Protein AF-A0A6A5HFW0-F1 (afdb_monomer_lite)

Structure (mmCIF, N/CA/C/O backbone):
data_AF-A0A6A5HFW0-F1
#
_entry.id   AF-A0A6A5HFW0-F1
#
loop_
_atom_site.group_PDB
_atom_site.id
_atom_site.type_symbol
_atom_site.label_atom_id
_atom_site.label_alt_id
_atom_site.label_comp_id
_atom_site.label_asym_id
_atom_site.label_entity_id
_atom_site.label_seq_id
_atom_site.pdbx_PDB_ins_code
_atom_site.Cartn_x
_atom_site.Cartn_y
_atom_site.Cartn_z
_atom_site.occupancy
_atom_site.B_iso_or_equiv
_atom_site.auth_seq_id
_atom_site.auth_comp_id
_atom_site.auth_asym_id
_atom_site.auth_atom_id
_atom_site.pdbx_PDB_model_num
ATOM 1 N N . MET A 1 1 ? -25.985 -9.155 0.747 1.00 50.12 1 MET A N 1
ATOM 2 C CA . MET A 1 1 ? -25.667 -8.660 2.110 1.00 50.12 1 MET A CA 1
ATOM 3 C C . MET A 1 1 ? -24.541 -9.438 2.826 1.00 50.12 1 MET A C 1
ATOM 5 O O . MET A 1 1 ? -24.099 -8.991 3.871 1.00 50.12 1 MET A O 1
ATOM 9 N N . ILE A 1 2 ? -24.030 -10.559 2.284 1.00 45.56 2 ILE A N 1
ATOM 10 C CA . ILE A 1 2 ? -23.001 -11.401 2.947 1.00 45.56 2 ILE A CA 1
ATOM 11 C C . ILE A 1 2 ? -21.559 -10.945 2.626 1.00 45.56 2 ILE A C 1
ATOM 13 O O . ILE A 1 2 ? -20.679 -11.002 3.484 1.00 45.56 2 ILE A O 1
ATOM 17 N N . VAL A 1 3 ? -21.324 -10.415 1.418 1.00 52.84 3 VAL A N 1
ATOM 18 C CA . VAL A 1 3 ? -19.985 -10.013 0.935 1.00 52.84 3 VAL A CA 1
ATOM 19 C C . VAL A 1 3 ? -19.394 -8.839 1.736 1.00 52.84 3 VAL A C 1
ATOM 21 O O . VAL A 1 3 ? -18.194 -8.807 1.995 1.00 52.84 3 VAL A O 1
ATOM 24 N N . SER A 1 4 ? -20.232 -7.911 2.213 1.00 60.66 4 SER A N 1
ATOM 25 C CA . SER A 1 4 ? -19.797 -6.712 2.947 1.00 60.66 4 SER A CA 1
ATOM 26 C C . SER A 1 4 ? -19.182 -7.022 4.316 1.00 60.66 4 SER A C 1
ATOM 28 O O . SER A 1 4 ? -18.257 -6.334 4.747 1.00 60.66 4 SER A O 1
ATOM 30 N N . ASN A 1 5 ? -19.648 -8.074 4.997 1.00 72.94 5 ASN A N 1
ATOM 31 C CA . ASN A 1 5 ? -19.177 -8.392 6.345 1.00 72.94 5 ASN A CA 1
ATOM 32 C C . ASN A 1 5 ? -17.817 -9.112 6.317 1.00 72.94 5 ASN A C 1
ATOM 34 O O . ASN A 1 5 ? -16.934 -8.805 7.119 1.00 72.94 5 ASN A O 1
ATOM 38 N N . ILE A 1 6 ? -17.607 -10.003 5.340 1.00 87.19 6 ILE A N 1
ATOM 39 C CA . ILE A 1 6 ? -16.323 -10.696 5.140 1.00 87.19 6 ILE A CA 1
ATOM 40 C C . ILE A 1 6 ? -15.256 -9.704 4.667 1.00 87.19 6 ILE A C 1
ATOM 42 O O . ILE A 1 6 ? -14.180 -9.646 5.260 1.00 87.19 6 ILE A O 1
ATOM 46 N N . ALA A 1 7 ? -15.575 -8.856 3.684 1.00 87.69 7 ALA A N 1
ATOM 47 C CA . ALA A 1 7 ? -14.646 -7.856 3.154 1.00 87.69 7 ALA A CA 1
ATOM 48 C C . ALA A 1 7 ? -14.141 -6.873 4.229 1.00 87.69 7 ALA A C 1
ATOM 50 O O . ALA A 1 7 ? -13.008 -6.406 4.173 1.00 87.69 7 ALA A O 1
ATOM 51 N N . SER A 1 8 ? -14.942 -6.608 5.267 1.00 88.06 8 SER A N 1
ATOM 52 C CA . SER A 1 8 ? -14.521 -5.774 6.399 1.00 88.06 8 SER A CA 1
ATOM 53 C C . SER A 1 8 ? -13.457 -6.422 7.296 1.00 88.06 8 SER A C 1
ATOM 55 O O . SER A 1 8 ? -12.830 -5.736 8.100 1.00 88.06 8 SER A O 1
ATOM 57 N N . LYS A 1 9 ? -13.255 -7.742 7.214 1.00 90.38 9 LYS A N 1
ATOM 58 C CA . LYS A 1 9 ? -12.300 -8.496 8.045 1.00 90.38 9 LYS A CA 1
ATOM 59 C C . LYS A 1 9 ? -11.030 -8.884 7.289 1.00 90.38 9 LYS A C 1
ATOM 61 O O . LYS A 1 9 ? -10.042 -9.227 7.933 1.00 90.38 9 LYS A O 1
ATOM 66 N N . VAL A 1 10 ? -11.040 -8.798 5.960 1.00 94.69 10 VAL A N 1
ATOM 67 C CA . VAL A 1 10 ? -9.916 -9.175 5.098 1.00 94.69 10 VAL A CA 1
ATOM 68 C C . VAL A 1 10 ? -9.081 -7.941 4.769 1.00 94.69 10 VAL A C 1
ATOM 70 O O . VAL A 1 10 ? -9.593 -6.959 4.234 1.00 94.69 10 VAL A O 1
ATOM 73 N N . ALA A 1 11 ? -7.797 -7.978 5.126 1.00 96.38 11 ALA A N 1
ATOM 74 C CA . ALA A 1 11 ? -6.852 -6.923 4.781 1.00 96.38 11 ALA A CA 1
ATOM 75 C C . ALA A 1 11 ? -6.374 -7.104 3.334 1.00 96.38 11 ALA A C 1
ATOM 77 O O . ALA A 1 11 ? -5.862 -8.166 2.987 1.00 96.38 11 ALA A O 1
ATOM 78 N N . LYS A 1 12 ? -6.500 -6.049 2.530 1.00 96.69 12 LYS A N 1
ATOM 79 C CA . LYS A 1 12 ? -6.056 -6.000 1.133 1.00 96.69 12 LYS A CA 1
ATOM 80 C C . LYS A 1 12 ? -4.623 -5.481 1.017 1.00 96.69 12 LYS A C 1
ATOM 82 O O . LYS A 1 12 ? -3.792 -6.054 0.319 1.00 96.69 12 LYS A O 1
ATOM 87 N N . ILE A 1 13 ? -4.310 -4.408 1.745 1.00 97.81 13 ILE A N 1
ATOM 88 C CA . ILE A 1 13 ? -2.990 -3.763 1.749 1.00 97.81 13 ILE A CA 1
ATOM 89 C C . ILE A 1 13 ? -2.563 -3.529 3.192 1.00 97.81 13 ILE A C 1
ATOM 91 O O . ILE A 1 13 ? -3.315 -2.943 3.963 1.00 97.81 13 ILE A O 1
ATOM 95 N N . THR A 1 14 ? -1.352 -3.942 3.563 1.00 97.88 14 THR A N 1
ATOM 96 C CA . THR A 1 14 ? -0.749 -3.628 4.865 1.00 97.88 14 THR A CA 1
ATOM 97 C C . THR A 1 14 ? 0.528 -2.813 4.679 1.00 97.88 14 THR A C 1
ATOM 99 O O . THR A 1 14 ? 1.525 -3.318 4.168 1.00 97.88 14 THR A O 1
ATOM 102 N N . PHE A 1 15 ? 0.518 -1.572 5.158 1.00 97.44 15 PHE A N 1
ATOM 103 C CA . PHE A 1 15 ? 1.681 -0.694 5.214 1.00 97.44 15 PHE A CA 1
ATOM 104 C C . PHE A 1 15 ? 2.264 -0.696 6.629 1.00 97.44 15 PHE A C 1
ATOM 106 O O . PHE A 1 15 ? 1.634 -0.247 7.591 1.00 97.44 15 PHE A O 1
ATOM 113 N N . ARG A 1 16 ? 3.466 -1.253 6.772 1.00 95.75 16 ARG A N 1
ATOM 114 C CA . ARG A 1 16 ? 4.204 -1.303 8.034 1.00 95.75 16 ARG A CA 1
ATOM 115 C C . ARG A 1 16 ? 4.969 -0.001 8.239 1.00 95.75 16 ARG A C 1
ATOM 117 O O . ARG A 1 16 ? 5.693 0.424 7.343 1.00 95.75 16 ARG A O 1
ATOM 124 N N . ARG A 1 17 ? 4.859 0.562 9.447 1.00 94.62 17 ARG A N 1
ATOM 125 C CA . ARG A 1 17 ? 5.577 1.766 9.888 1.00 94.62 17 ARG A CA 1
ATOM 126 C C . ARG A 1 17 ? 5.427 2.953 8.920 1.00 94.62 17 ARG A C 1
ATOM 128 O O . ARG A 1 17 ? 6.438 3.459 8.432 1.00 94.62 17 ARG A O 1
ATOM 135 N N . PRO A 1 18 ? 4.190 3.392 8.607 1.00 95.00 18 PRO A N 1
ATOM 136 C CA . PRO A 1 18 ? 3.993 4.642 7.876 1.00 95.00 18 PRO A CA 1
ATOM 137 C C . PRO A 1 18 ? 4.704 5.793 8.592 1.00 95.00 18 PRO A C 1
ATOM 139 O O . PRO A 1 18 ? 4.716 5.831 9.819 1.00 95.00 18 PRO A O 1
ATOM 142 N N . SER A 1 19 ? 5.246 6.765 7.856 1.00 93.81 19 SER A N 1
ATOM 143 C CA . SER A 1 19 ? 5.931 7.921 8.458 1.00 93.81 19 SER A CA 1
ATOM 144 C C . SER A 1 19 ? 5.031 8.711 9.418 1.00 93.81 19 SER A C 1
ATOM 146 O O . SER A 1 19 ? 5.512 9.274 10.397 1.00 93.81 19 SER A O 1
ATOM 148 N N . GLN A 1 20 ? 3.715 8.702 9.185 1.00 93.81 20 GLN A N 1
ATOM 149 C CA . GLN A 1 20 ? 2.718 9.287 10.081 1.00 93.81 20 GLN A CA 1
ATOM 150 C C . GLN A 1 20 ? 2.576 8.544 11.420 1.00 93.81 20 GLN A C 1
ATOM 152 O O . GLN A 1 20 ? 2.289 9.193 12.431 1.00 93.81 20 GLN A O 1
ATOM 157 N N . PHE A 1 21 ? 2.756 7.216 11.418 1.00 93.88 21 PHE A N 1
ATOM 158 C CA . PHE A 1 21 ? 2.642 6.330 12.586 1.00 93.88 21 PHE A CA 1
ATOM 159 C C . PHE A 1 21 ? 3.738 5.240 12.565 1.00 93.88 21 PHE A C 1
ATOM 161 O O . PHE A 1 21 ? 3.447 4.074 12.261 1.00 93.88 21 PHE A O 1
ATOM 168 N N . PRO A 1 22 ? 5.004 5.592 12.858 1.00 92.56 22 PRO A N 1
ATOM 169 C CA . PRO A 1 22 ? 6.136 4.660 12.786 1.00 92.56 22 PRO A CA 1
ATOM 170 C C . PRO A 1 22 ? 6.012 3.442 13.716 1.00 92.56 22 PRO A C 1
ATOM 172 O O . PRO A 1 22 ? 6.571 2.379 13.450 1.00 92.56 22 PRO A O 1
ATOM 175 N N . GLU A 1 23 ? 5.262 3.586 14.803 1.00 91.50 23 GLU A N 1
ATOM 176 C CA . GLU A 1 23 ? 4.992 2.576 15.823 1.00 91.50 23 GLU A CA 1
ATOM 177 C C . GLU A 1 23 ? 3.855 1.604 15.461 1.00 91.50 23 GLU A C 1
ATOM 179 O O . GLU A 1 23 ? 3.593 0.653 16.200 1.00 91.50 23 GLU A O 1
ATOM 184 N N . ALA A 1 24 ? 3.165 1.833 14.340 1.00 94.50 24 ALA A N 1
ATOM 185 C CA . ALA A 1 24 ? 1.956 1.113 13.963 1.00 94.50 24 ALA A CA 1
ATOM 186 C C . ALA A 1 24 ? 2.078 0.411 12.602 1.00 94.50 24 ALA A C 1
ATOM 188 O O . ALA A 1 24 ? 3.072 0.501 11.875 1.00 94.50 24 ALA A O 1
ATOM 189 N N . HIS A 1 25 ? 1.020 -0.308 12.236 1.00 95.12 25 HIS A N 1
ATOM 190 C CA . HIS A 1 25 ? 0.794 -0.746 10.863 1.00 95.12 25 HIS A CA 1
ATOM 191 C C . HIS A 1 25 ? -0.612 -0.356 10.417 1.00 95.12 25 HIS A C 1
ATOM 193 O O . HIS A 1 25 ? -1.586 -0.500 11.159 1.00 95.12 25 HIS A O 1
ATOM 199 N N . ALA A 1 26 ? -0.705 0.148 9.192 1.00 97.88 26 ALA A N 1
ATOM 200 C CA . ALA A 1 26 ? -1.944 0.567 8.564 1.00 97.88 26 ALA A CA 1
ATOM 201 C C . ALA A 1 26 ? -2.437 -0.524 7.610 1.00 97.88 26 ALA A C 1
ATOM 203 O O . ALA A 1 26 ? -1.666 -1.050 6.811 1.00 97.88 26 ALA A O 1
ATOM 204 N N . GLN A 1 27 ? -3.716 -0.873 7.698 1.00 98.12 27 GLN A N 1
ATOM 205 C CA . GLN A 1 27 ? -4.356 -1.900 6.883 1.00 98.12 27 GLN A CA 1
ATOM 206 C C . GLN A 1 27 ? -5.532 -1.296 6.125 1.00 98.12 27 GLN A C 1
ATOM 208 O O . GLN A 1 27 ? -6.503 -0.868 6.747 1.00 98.12 27 GLN A O 1
ATOM 213 N N . LEU A 1 28 ? -5.452 -1.279 4.796 1.00 98.19 28 LEU A N 1
ATOM 214 C CA . LEU A 1 28 ? -6.605 -1.033 3.939 1.00 98.19 28 LEU A CA 1
ATOM 215 C C . LEU A 1 28 ? -7.318 -2.369 3.718 1.00 98.19 28 LEU A C 1
ATOM 217 O O . LEU A 1 28 ? -6.704 -3.343 3.276 1.00 98.19 28 LEU A O 1
ATOM 221 N N . MET A 1 29 ? -8.591 -2.426 4.081 1.00 97.38 29 MET A N 1
ATOM 222 C CA . MET A 1 29 ? -9.421 -3.627 4.021 1.00 97.38 29 MET A CA 1
ATOM 223 C C . MET A 1 29 ? -10.041 -3.799 2.625 1.00 97.38 29 MET A C 1
ATOM 225 O O . MET A 1 29 ? -10.107 -2.844 1.857 1.00 97.38 29 MET A O 1
ATOM 229 N N . GLU A 1 30 ? -10.557 -4.987 2.303 1.00 95.25 30 GLU A N 1
ATOM 230 C CA . GLU A 1 30 ? -11.246 -5.247 1.022 1.00 95.25 30 GLU A CA 1
ATOM 231 C C . GLU A 1 30 ? -12.504 -4.383 0.836 1.00 95.25 30 GLU A C 1
ATOM 233 O O . GLU A 1 30 ? -12.826 -3.965 -0.274 1.00 95.25 30 GLU A O 1
ATOM 238 N N . ASN A 1 31 ? -13.209 -4.043 1.923 1.00 94.38 31 ASN A N 1
ATOM 239 C CA . ASN A 1 31 ? -14.325 -3.091 1.860 1.00 94.38 31 ASN A CA 1
ATOM 240 C C . ASN A 1 31 ? -13.866 -1.622 1.742 1.00 94.38 31 ASN A C 1
ATOM 242 O O . ASN A 1 31 ? -14.702 -0.728 1.623 1.00 94.38 31 ASN A O 1
ATOM 246 N N . GLY A 1 32 ? -12.556 -1.369 1.774 1.00 95.44 32 GLY A N 1
ATOM 247 C CA . GLY A 1 32 ? -11.933 -0.052 1.710 1.00 95.44 32 GLY A CA 1
ATOM 248 C C . GLY A 1 32 ? -11.909 0.723 3.029 1.00 95.44 32 GLY A C 1
ATOM 249 O O . GLY A 1 32 ? -11.477 1.876 3.031 1.00 95.44 32 GLY A O 1
ATOM 250 N N . ASP A 1 33 ? -12.341 0.118 4.142 1.00 96.56 33 ASP A N 1
ATOM 251 C CA . ASP A 1 33 ? -12.087 0.675 5.473 1.00 96.56 33 ASP A CA 1
ATOM 252 C C . ASP A 1 33 ? -10.578 0.696 5.745 1.00 96.56 33 ASP A C 1
ATOM 254 O O . ASP A 1 33 ? -9.831 -0.171 5.286 1.00 96.56 33 ASP A O 1
ATOM 258 N N . LEU A 1 34 ? -10.127 1.654 6.549 1.00 97.88 34 LEU A N 1
ATOM 259 C CA . LEU A 1 34 ? -8.751 1.715 7.029 1.00 97.88 34 LEU A CA 1
ATOM 260 C C . LEU A 1 34 ? -8.697 1.362 8.511 1.00 97.88 34 LEU A C 1
ATOM 262 O O . LEU A 1 34 ? -9.498 1.848 9.308 1.00 97.88 34 LEU A O 1
ATOM 266 N N . ARG A 1 35 ? -7.720 0.536 8.884 1.00 97.38 35 ARG A N 1
ATOM 267 C CA . ARG A 1 35 ? -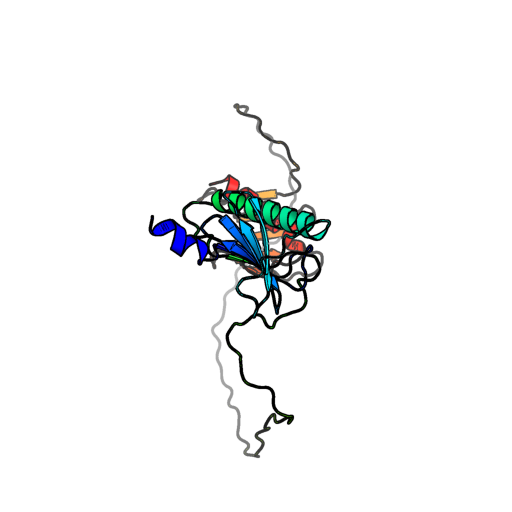7.431 0.165 10.270 1.00 97.38 35 ARG A CA 1
ATOM 268 C C . ARG A 1 35 ? -5.964 0.398 10.581 1.00 97.38 35 ARG A C 1
ATOM 270 O O . ARG A 1 35 ? -5.106 -0.256 10.000 1.00 97.38 35 ARG A O 1
ATOM 277 N N . ILE A 1 36 ? -5.669 1.297 11.511 1.00 97.38 36 ILE A N 1
ATOM 278 C CA . ILE A 1 36 ? -4.308 1.540 11.996 1.00 97.38 36 ILE A CA 1
ATOM 279 C C . ILE A 1 36 ? -4.180 0.885 13.364 1.00 97.38 36 ILE A C 1
ATOM 281 O O . ILE A 1 36 ? -4.831 1.304 14.320 1.00 97.38 36 ILE A O 1
ATOM 285 N N . LYS A 1 37 ? -3.378 -0.176 13.434 1.00 95.50 37 LYS A N 1
ATOM 286 C CA . LYS A 1 37 ? -3.215 -1.008 14.627 1.00 95.50 37 LYS A CA 1
ATOM 287 C C . LYS A 1 37 ? -2.000 -0.563 15.433 1.00 95.50 37 LYS A C 1
ATOM 289 O O . LYS A 1 37 ? -0.866 -0.650 14.960 1.00 95.50 37 LYS A O 1
ATOM 294 N N . PHE A 1 38 ? -2.271 -0.148 16.661 1.00 92.88 38 PHE A N 1
ATOM 295 C CA . PHE A 1 38 ? -1.307 0.120 17.721 1.00 92.88 38 PHE A CA 1
ATOM 296 C C . PHE A 1 38 ? -1.283 -1.063 18.702 1.00 92.88 38 PHE A C 1
ATOM 298 O O . PHE A 1 38 ? -2.212 -1.871 18.702 1.00 92.88 38 PHE A O 1
ATOM 305 N N . PRO A 1 39 ? -0.285 -1.159 19.599 1.00 89.75 39 PRO A N 1
ATOM 306 C CA . PRO A 1 39 ? -0.197 -2.259 20.564 1.00 89.75 39 PRO A CA 1
ATOM 307 C C . PRO A 1 39 ? -1.403 -2.431 21.505 1.00 89.75 39 PRO A C 1
ATOM 309 O O . PRO A 1 39 ? -1.575 -3.508 22.059 1.00 89.75 39 PRO A O 1
ATOM 312 N N . ARG A 1 40 ? -2.202 -1.377 21.734 1.00 89.69 40 ARG A N 1
ATOM 313 C CA . ARG A 1 40 ? -3.360 -1.387 22.658 1.00 89.69 40 ARG A CA 1
ATOM 314 C C . ARG A 1 40 ? -4.631 -0.762 22.080 1.0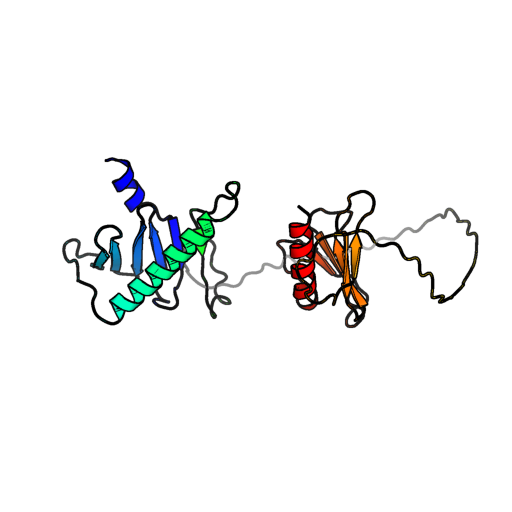0 89.69 40 ARG A C 1
ATOM 316 O O . ARG A 1 40 ? -5.605 -0.556 22.800 1.00 89.69 40 ARG A O 1
ATOM 323 N N . SER A 1 41 ? -4.600 -0.342 20.819 1.00 92.25 41 SER A N 1
ATOM 324 C CA . SER A 1 41 ? -5.740 0.339 20.209 1.00 92.25 41 SER A CA 1
ATOM 325 C C . SER A 1 41 ? -5.733 0.212 18.695 1.00 92.25 41 SER A C 1
ATOM 327 O O . SER A 1 41 ? -4.700 -0.046 18.076 1.00 92.25 41 SER A O 1
ATOM 329 N N . VAL A 1 42 ? -6.897 0.399 18.088 1.00 94.62 42 VAL A N 1
ATOM 330 C CA . VAL A 1 42 ? -7.078 0.377 16.643 1.00 94.62 42 VAL A CA 1
ATOM 331 C C . VAL A 1 42 ? -7.879 1.597 16.237 1.00 94.62 42 VAL A C 1
ATOM 333 O O . VAL A 1 42 ? -9.040 1.740 16.614 1.00 94.62 42 VAL A O 1
ATOM 336 N N . ILE A 1 43 ? -7.278 2.448 15.413 1.00 95.81 43 ILE A N 1
ATOM 337 C CA . ILE A 1 43 ? -8.013 3.525 14.758 1.00 95.81 43 ILE A CA 1
ATOM 338 C C . ILE A 1 43 ? -8.688 2.946 13.529 1.00 95.81 43 ILE A C 1
ATOM 340 O O . ILE A 1 43 ? -8.030 2.339 12.684 1.00 95.81 43 ILE A O 1
ATOM 344 N N . VAL A 1 44 ? -9.992 3.149 13.423 1.00 95.56 44 VAL A N 1
ATOM 345 C CA . VAL A 1 44 ? -10.802 2.733 12.287 1.00 95.56 44 VAL A CA 1
ATOM 346 C C . VAL A 1 44 ? -11.296 3.978 11.571 1.00 95.56 44 VAL A C 1
ATOM 348 O O . VAL A 1 44 ? -11.897 4.850 12.193 1.00 95.56 44 VAL A O 1
ATOM 351 N N . ARG A 1 45 ? -11.060 4.038 10.261 1.00 96.25 45 ARG A N 1
ATOM 352 C CA . ARG A 1 45 ? -11.699 4.993 9.358 1.00 96.25 45 ARG A CA 1
ATOM 353 C C . ARG A 1 45 ? -12.623 4.242 8.415 1.00 96.25 45 ARG A C 1
ATOM 355 O O . ARG A 1 45 ? -12.187 3.347 7.689 1.00 96.25 45 ARG A O 1
ATOM 362 N N . LYS A 1 46 ? -13.886 4.634 8.430 1.00 95.06 46 LYS A N 1
ATOM 363 C CA . LYS A 1 46 ? -14.950 4.061 7.618 1.00 95.06 46 LYS A CA 1
ATOM 364 C C . LYS A 1 46 ? -14.974 4.675 6.222 1.00 95.06 46 LYS A C 1
ATOM 366 O O . LYS A 1 46 ? -14.835 5.887 6.075 1.00 95.06 46 LYS A O 1
ATOM 371 N N . LYS A 1 47 ? -15.075 3.846 5.178 1.00 94.75 47 LYS A N 1
ATOM 372 C CA . LYS A 1 47 ? -15.079 4.339 3.786 1.00 94.75 47 LYS A CA 1
ATOM 373 C C . LYS A 1 47 ? -16.395 5.008 3.399 1.00 94.75 47 LYS A C 1
ATOM 375 O O . LYS A 1 47 ? -16.377 5.973 2.645 1.00 94.75 47 LYS A O 1
ATOM 380 N N . ASP A 1 48 ? -17.502 4.460 3.875 1.00 91.19 48 ASP A N 1
ATOM 381 C CA . ASP A 1 48 ? -18.870 4.8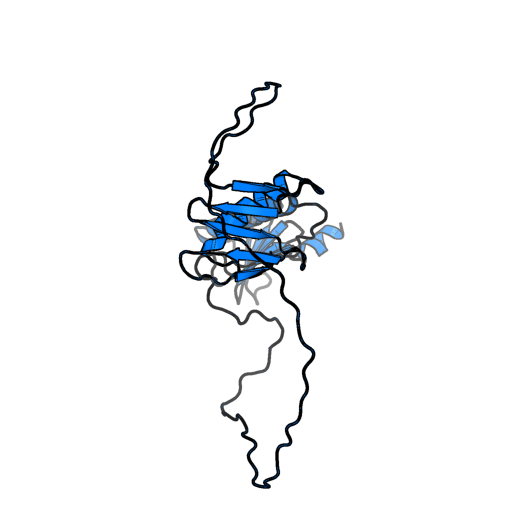54 3.546 1.00 91.19 48 ASP A CA 1
ATOM 382 C C . ASP A 1 48 ? -19.232 6.241 4.081 1.00 91.19 48 ASP A C 1
ATOM 384 O O . ASP A 1 48 ? -19.701 7.078 3.317 1.00 91.19 48 ASP A O 1
ATOM 388 N N . ASN A 1 49 ? -18.982 6.498 5.366 1.00 92.00 49 ASN A N 1
ATOM 389 C CA . ASN A 1 49 ? -19.336 7.764 6.017 1.00 92.00 49 ASN A CA 1
ATOM 390 C C . ASN A 1 49 ? -18.124 8.654 6.354 1.00 92.00 49 ASN A C 1
ATOM 392 O O . ASN A 1 49 ? -18.296 9.800 6.759 1.00 92.00 49 ASN A O 1
ATOM 396 N N . GLY A 1 50 ? -16.897 8.150 6.191 1.00 90.75 50 GLY A N 1
ATOM 397 C CA . GLY A 1 50 ? -15.678 8.887 6.527 1.00 90.75 50 GLY A CA 1
ATOM 398 C C . GLY A 1 50 ? -15.407 9.021 8.028 1.00 90.75 50 GLY A C 1
ATOM 399 O O . GLY A 1 50 ? -14.441 9.690 8.396 1.00 90.75 50 GLY A O 1
ATOM 400 N N . GLU A 1 51 ? -16.212 8.399 8.895 1.00 93.50 51 GLU A N 1
ATOM 401 C CA . GLU A 1 51 ? -16.042 8.478 10.345 1.00 93.50 51 GLU A CA 1
ATOM 402 C C . GLU A 1 51 ? -14.711 7.872 10.778 1.00 93.50 51 GLU A C 1
ATOM 404 O O . GLU A 1 51 ? -14.297 6.812 10.295 1.00 93.50 51 GLU A O 1
ATOM 409 N N . VAL A 1 52 ? -14.063 8.535 11.737 1.00 95.38 52 VAL A N 1
ATOM 410 C CA . VAL A 1 52 ? -12.806 8.084 12.329 1.00 95.38 52 VAL A CA 1
ATOM 411 C C . VAL A 1 52 ? -12.965 7.965 13.833 1.00 95.38 52 VAL A C 1
ATOM 413 O O . VAL A 1 52 ? -13.224 8.945 14.532 1.00 95.38 52 VAL A O 1
ATOM 416 N N . TYR A 1 53 ? -12.767 6.756 14.339 1.00 94.25 53 TYR A N 1
ATOM 417 C CA . TYR A 1 53 ? -12.835 6.471 15.764 1.00 94.25 53 TYR A CA 1
ATOM 418 C C . TYR A 1 53 ? -11.710 5.534 16.189 1.00 94.25 53 TYR A C 1
ATOM 420 O O . TYR A 1 53 ? -11.192 4.739 15.407 1.00 94.25 53 TYR A O 1
ATOM 428 N N . ASN A 1 54 ? -11.327 5.637 17.451 1.00 93.06 54 ASN A N 1
ATOM 429 C CA . ASN A 1 54 ? -10.329 4.804 18.088 1.00 93.06 54 ASN A CA 1
ATOM 430 C C . ASN A 1 54 ? -11.023 3.768 18.979 1.00 93.06 54 ASN A C 1
ATOM 432 O O . ASN A 1 54 ? -11.881 4.111 19.793 1.00 93.06 54 ASN A O 1
ATOM 436 N N . CYS A 1 55 ? -10.661 2.500 18.810 1.00 89.88 55 CYS A N 1
ATOM 437 C CA . CYS A 1 55 ? -11.093 1.392 19.652 1.00 89.88 55 CYS A CA 1
ATOM 438 C C . CYS A 1 55 ? -9.931 0.973 20.547 1.00 89.88 55 CYS A C 1
ATOM 440 O O . CYS A 1 55 ? -8.887 0.572 20.040 1.00 89.88 55 CYS A O 1
ATOM 442 N N . ILE A 1 56 ? -10.108 1.041 21.863 1.00 86.25 56 ILE A N 1
ATOM 443 C CA . ILE A 1 56 ? -9.084 0.642 22.835 1.00 86.25 56 ILE A CA 1
ATOM 444 C C . ILE A 1 56 ? -9.356 -0.799 23.275 1.00 86.25 56 ILE A C 1
ATOM 446 O O . ILE A 1 56 ? -10.496 -1.153 23.593 1.00 86.25 56 ILE A O 1
ATOM 450 N N . ASP A 1 57 ? -8.315 -1.634 23.294 1.00 73.38 57 ASP A N 1
ATOM 451 C CA . ASP A 1 57 ? -8.435 -3.016 23.758 1.00 73.38 57 ASP A CA 1
ATOM 452 C C . ASP A 1 57 ? -8.900 -3.056 25.218 1.00 73.38 57 ASP A C 1
ATOM 454 O O . ASP A 1 57 ? -8.423 -2.310 26.073 1.00 73.38 57 ASP A O 1
ATOM 458 N N . GLY A 1 58 ? -9.873 -3.924 25.499 1.00 66.81 58 GLY A N 1
ATOM 459 C CA . GLY A 1 58 ? -10.503 -4.033 26.817 1.00 66.81 58 GLY A CA 1
ATOM 460 C C . GLY A 1 58 ? -11.667 -3.065 27.061 1.00 66.81 58 GLY A C 1
ATOM 461 O O . GLY A 1 58 ? -12.388 -3.242 28.039 1.00 66.81 58 GLY A O 1
ATOM 462 N N . GLN A 1 59 ? -11.927 -2.103 26.166 1.00 65.88 59 GLN A N 1
ATOM 463 C CA . GLN A 1 59 ? -13.101 -1.225 26.235 1.00 65.88 59 GLN A CA 1
ATOM 464 C C . GLN A 1 59 ? -13.941 -1.317 24.957 1.00 65.88 59 GLN A C 1
ATOM 466 O O . GLN A 1 59 ? -14.007 -0.399 24.144 1.00 65.88 59 GLN A O 1
ATOM 471 N N . SER A 1 60 ? -14.637 -2.445 24.797 1.00 57.09 60 SER A N 1
ATOM 472 C CA . SER A 1 60 ? -15.421 -2.796 23.599 1.00 57.09 60 SER A CA 1
ATOM 473 C C . SER A 1 60 ? -16.554 -1.821 23.239 1.00 57.09 60 SER A C 1
ATOM 475 O O . SER A 1 60 ? -17.064 -1.875 22.120 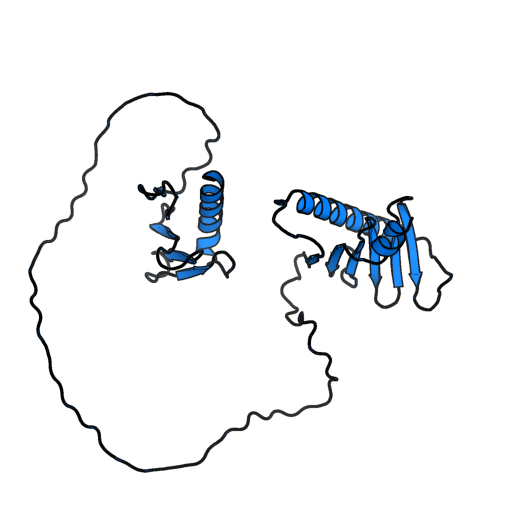1.00 57.09 60 SER A O 1
ATOM 477 N N . LYS A 1 61 ? -16.947 -0.922 24.152 1.00 62.19 61 LYS A N 1
ATOM 478 C CA . LYS A 1 61 ? -18.018 0.067 23.939 1.00 62.19 61 LYS A CA 1
ATOM 479 C C . LYS A 1 61 ? -17.536 1.510 23.772 1.00 62.19 61 LYS A C 1
ATOM 481 O O . LYS A 1 61 ? -18.319 2.331 23.305 1.00 62.19 61 LYS A O 1
ATOM 486 N N . ASN A 1 62 ? -16.279 1.823 24.089 1.00 65.31 62 ASN A N 1
ATOM 487 C CA . ASN A 1 62 ? -15.777 3.191 23.980 1.00 65.31 62 ASN A CA 1
ATOM 488 C C . ASN A 1 62 ? -15.124 3.402 22.614 1.00 65.31 62 ASN A C 1
ATOM 490 O O . ASN A 1 62 ? -14.001 2.972 22.356 1.00 65.31 62 ASN A O 1
ATOM 494 N N . ARG A 1 63 ? -15.880 4.050 21.722 1.00 83.06 63 ARG A N 1
ATOM 495 C CA . ARG A 1 63 ? -15.365 4.638 20.485 1.00 83.06 63 ARG A CA 1
ATOM 496 C C . ARG A 1 63 ? -14.974 6.073 20.794 1.00 83.06 63 ARG A C 1
ATOM 498 O O . ARG A 1 63 ? -15.838 6.925 20.971 1.00 83.06 63 ARG A O 1
ATOM 505 N N . GLU A 1 64 ? -13.680 6.327 20.877 1.00 85.88 64 GLU A N 1
ATOM 506 C CA . GLU A 1 64 ? -13.171 7.683 21.046 1.00 85.88 64 GLU A CA 1
ATOM 507 C C . GLU A 1 64 ? -13.092 8.351 19.669 1.00 85.88 64 GLU A C 1
ATOM 509 O O . GLU A 1 64 ? -12.469 7.818 18.748 1.00 85.88 64 GLU A O 1
ATOM 514 N N . VAL A 1 65 ? -13.742 9.504 19.505 1.00 87.56 65 VAL A N 1
ATOM 515 C CA . VAL A 1 65 ? -13.659 10.276 18.259 1.00 87.56 65 VAL A CA 1
ATOM 516 C C . VAL A 1 65 ? -12.237 10.807 18.108 1.00 87.56 65 VAL A C 1
ATOM 518 O O . VAL A 1 65 ? -11.723 11.494 18.989 1.00 87.56 65 VAL A O 1
ATOM 521 N N . VAL A 1 66 ? -11.593 10.499 16.982 1.00 87.19 66 VAL A N 1
ATOM 522 C CA . VAL A 1 66 ? -10.235 10.981 16.707 1.00 87.19 66 VAL A CA 1
ATOM 523 C C . VAL A 1 66 ? -10.316 12.380 16.111 1.00 87.19 66 VAL A C 1
ATOM 525 O O . VAL A 1 66 ? -10.888 12.565 15.039 1.00 87.19 66 VAL A O 1
ATOM 528 N N . SER A 1 67 ? -9.708 13.360 16.775 1.00 86.38 67 SER A N 1
ATOM 529 C CA . SER A 1 67 ? -9.711 14.764 16.353 1.00 86.38 67 SER A CA 1
ATOM 530 C C . SER A 1 67 ? -8.293 15.345 16.235 1.00 86.38 67 SER A C 1
ATOM 532 O O . SER A 1 67 ? -7.292 14.710 16.586 1.00 86.38 67 SER A O 1
ATOM 534 N N . GLY A 1 68 ? -8.195 16.551 15.667 1.00 91.00 68 GLY A N 1
ATOM 535 C CA . GLY A 1 68 ? -6.951 17.320 15.579 1.00 91.00 68 GLY A CA 1
ATOM 536 C C . GLY A 1 68 ? -5.879 16.711 14.667 1.00 91.00 68 GLY A C 1
ATOM 537 O O . GLY A 1 68 ? -6.169 16.141 13.614 1.00 91.00 68 GLY A O 1
ATOM 538 N N . SER A 1 69 ? -4.612 16.832 15.073 1.00 91.19 69 SER A N 1
ATOM 539 C CA . SER A 1 69 ? -3.442 16.400 14.288 1.00 91.19 69 SER A CA 1
ATOM 540 C C . SER A 1 69 ? -3.441 14.903 13.969 1.00 91.19 69 SER A C 1
ATOM 542 O O . SER A 1 69 ? -2.974 14.482 12.909 1.00 91.19 69 SER A O 1
ATOM 544 N N . LYS A 1 70 ? -4.008 14.085 14.860 1.00 91.75 70 LYS A N 1
ATOM 545 C CA . LYS A 1 70 ? -4.115 12.636 14.677 1.00 91.75 70 LYS A CA 1
ATOM 546 C C . LYS A 1 70 ? -5.060 12.290 13.527 1.00 91.75 70 LYS A C 1
ATOM 548 O O . LYS A 1 70 ? -4.737 11.420 12.724 1.00 91.75 70 LYS A O 1
ATOM 553 N N . LEU A 1 71 ? -6.181 13.004 13.405 1.00 94.25 71 LEU A N 1
ATOM 554 C CA . LEU A 1 71 ? -7.134 12.835 12.306 1.00 94.25 71 LEU A CA 1
ATOM 555 C C . LEU A 1 71 ? -6.504 13.184 10.950 1.00 94.25 71 LEU A C 1
ATOM 557 O O . LEU A 1 71 ? -6.674 12.440 9.985 1.00 94.25 71 LEU A O 1
ATOM 561 N N . ILE A 1 72 ? -5.732 14.273 10.889 1.00 95.94 72 ILE A N 1
ATOM 562 C CA . ILE A 1 72 ? -5.011 14.689 9.674 1.00 95.94 72 ILE A CA 1
ATOM 563 C C . ILE A 1 72 ? -4.074 13.567 9.210 1.00 95.94 72 ILE A C 1
ATOM 565 O O . ILE A 1 72 ? -4.175 13.107 8.074 1.00 95.94 72 ILE A O 1
ATOM 569 N N . LYS A 1 73 ? -3.255 13.033 10.122 1.00 96.44 73 LYS A N 1
ATOM 570 C CA . LYS A 1 73 ? -2.350 11.908 9.845 1.00 96.44 73 LYS A CA 1
ATOM 571 C C . LYS A 1 73 ? -3.077 10.649 9.358 1.00 96.44 73 LYS A C 1
ATOM 573 O O . LYS A 1 73 ? -2.597 9.972 8.452 1.00 96.44 73 LYS A O 1
ATOM 578 N N . VAL A 1 74 ? -4.240 10.320 9.929 1.00 97.00 74 VAL A N 1
ATOM 579 C CA . VAL A 1 74 ? -5.066 9.187 9.462 1.00 97.00 74 VAL A CA 1
ATOM 580 C C . VAL A 1 74 ? -5.516 9.405 8.015 1.00 97.00 74 VAL A C 1
ATOM 582 O O . VAL A 1 74 ? -5.449 8.479 7.207 1.00 97.00 74 VAL A O 1
ATOM 585 N N . ASN A 1 75 ? -5.948 10.621 7.675 1.00 96.81 75 ASN A N 1
ATOM 586 C CA . ASN A 1 75 ? -6.402 10.958 6.327 1.00 96.81 75 ASN A CA 1
ATOM 587 C C . ASN A 1 75 ? -5.262 10.961 5.299 1.00 96.81 75 ASN A C 1
ATOM 589 O O . ASN A 1 75 ? -5.477 10.534 4.163 1.00 96.81 75 ASN A O 1
ATOM 593 N N . GLU A 1 76 ? -4.053 11.369 5.685 1.00 96.94 76 GLU A N 1
ATOM 594 C CA . GLU A 1 76 ? -2.862 11.240 4.838 1.00 96.94 76 GLU A CA 1
ATOM 595 C C . GLU A 1 76 ? -2.567 9.774 4.509 1.00 96.94 76 GLU A C 1
ATOM 597 O O . GLU A 1 76 ? -2.448 9.412 3.338 1.00 96.94 76 GLU A O 1
ATOM 602 N N . VAL A 1 77 ? -2.528 8.908 5.529 1.00 97.12 77 VAL A N 1
ATOM 603 C CA . VAL A 1 77 ? -2.302 7.466 5.345 1.00 97.12 77 VAL A CA 1
ATOM 604 C C . VAL A 1 77 ? -3.398 6.846 4.481 1.00 97.12 77 VAL A C 1
ATOM 606 O O . VAL A 1 77 ? -3.104 6.047 3.591 1.00 97.12 77 VAL A O 1
ATOM 609 N N . TYR A 1 78 ? -4.658 7.226 4.704 1.00 97.94 78 TYR A N 1
ATOM 610 C CA . TYR A 1 78 ? -5.781 6.764 3.891 1.00 97.94 78 TYR A CA 1
ATOM 611 C C . TYR A 1 78 ? -5.629 7.152 2.420 1.00 97.94 78 TYR A C 1
ATOM 613 O O . TYR A 1 78 ? -5.786 6.309 1.535 1.00 97.94 78 TYR A O 1
ATOM 621 N N . SER A 1 79 ? -5.303 8.419 2.164 1.00 97.81 79 SER A N 1
ATOM 622 C CA . SER A 1 79 ? -5.132 8.952 0.812 1.00 97.81 79 SER A CA 1
ATOM 623 C C . SER A 1 79 ? -3.983 8.251 0.095 1.00 97.81 79 SER A C 1
ATOM 625 O O . SER A 1 79 ? -4.155 7.795 -1.034 1.00 97.81 79 SER A O 1
ATOM 627 N N . TYR A 1 80 ? -2.855 8.068 0.787 1.00 97.56 80 TYR A N 1
ATOM 628 C CA . TYR A 1 80 ? -1.699 7.343 0.270 1.00 97.56 80 TYR A CA 1
ATOM 629 C C . TYR A 1 80 ? -2.042 5.894 -0.092 1.00 97.56 80 TYR A C 1
ATOM 631 O O . TYR A 1 80 ? -1.794 5.466 -1.216 1.00 97.56 80 TYR A O 1
ATOM 639 N N . LEU A 1 81 ? -2.663 5.141 0.823 1.00 97.44 81 LEU A N 1
ATOM 640 C CA . LEU A 1 81 ? -3.010 3.738 0.581 1.00 97.44 81 LEU A CA 1
ATOM 641 C C . LEU A 1 81 ? -4.061 3.572 -0.520 1.00 97.44 81 LEU A C 1
ATOM 643 O O . LEU A 1 81 ? -3.970 2.631 -1.301 1.00 97.44 81 LEU A O 1
ATOM 647 N N . THR A 1 82 ? -5.022 4.491 -0.619 1.00 97.00 82 THR A N 1
ATOM 648 C CA . THR A 1 82 ? -6.035 4.477 -1.686 1.00 97.00 82 THR A CA 1
ATOM 649 C C . THR A 1 82 ? -5.417 4.814 -3.045 1.00 97.00 82 THR A C 1
ATOM 651 O O . THR A 1 82 ? -5.785 4.234 -4.065 1.00 97.00 82 THR A O 1
ATOM 654 N N . GLN A 1 83 ? -4.459 5.742 -3.091 1.00 96.62 83 GLN A N 1
ATOM 655 C CA . GLN A 1 83 ? -3.721 6.041 -4.318 1.00 96.62 83 GLN A CA 1
ATOM 656 C C . GLN A 1 83 ? -2.832 4.863 -4.725 1.00 96.62 83 GLN A C 1
ATOM 658 O O . GLN A 1 83 ? -2.843 4.464 -5.885 1.00 96.62 83 GLN A O 1
ATOM 663 N N . PHE A 1 84 ? -2.128 4.263 -3.766 1.00 95.94 84 PHE A N 1
ATOM 664 C CA . PHE A 1 84 ? -1.328 3.061 -3.976 1.00 95.94 84 PHE A CA 1
ATOM 665 C C . PHE A 1 84 ? -2.184 1.893 -4.482 1.00 95.94 84 PHE A C 1
ATOM 667 O O . PHE A 1 84 ? -1.815 1.233 -5.451 1.00 95.94 84 PHE A O 1
ATOM 674 N N . GLU A 1 85 ? -3.371 1.693 -3.902 1.00 95.44 85 GLU A N 1
ATOM 675 C CA . GLU A 1 85 ? -4.358 0.727 -4.381 1.00 95.44 85 GLU A CA 1
ATOM 676 C C . GLU A 1 85 ? -4.716 0.977 -5.853 1.00 95.44 85 GLU A C 1
ATOM 678 O O . GLU A 1 85 ? -4.663 0.047 -6.657 1.00 95.44 85 GLU A O 1
ATOM 683 N N . LYS A 1 86 ? -5.064 2.215 -6.227 1.00 94.12 86 LYS A N 1
ATOM 684 C CA . LYS A 1 86 ? -5.402 2.571 -7.617 1.00 94.12 86 LYS A CA 1
ATOM 685 C C . LYS A 1 86 ? -4.242 2.311 -8.578 1.00 94.12 86 LYS A C 1
ATOM 687 O O . LYS A 1 86 ? -4.471 1.782 -9.660 1.00 94.12 86 LYS A O 1
ATOM 692 N N . CYS A 1 87 ? -3.012 2.633 -8.176 1.00 92.25 87 CYS A N 1
ATOM 693 C CA . CYS A 1 87 ? -1.819 2.353 -8.974 1.00 92.25 87 CYS A CA 1
ATOM 694 C C . CYS A 1 87 ? -1.634 0.848 -9.213 1.00 92.25 87 CYS A C 1
ATOM 696 O O . CYS A 1 87 ? -1.351 0.443 -10.336 1.00 92.25 87 CYS A O 1
ATOM 698 N N . LEU A 1 88 ? -1.844 0.017 -8.186 1.00 91.12 88 LEU A N 1
ATOM 699 C CA . LEU A 1 88 ? -1.743 -1.440 -8.311 1.00 91.12 88 LEU A CA 1
ATOM 700 C C . LEU A 1 88 ? -2.862 -2.047 -9.168 1.00 91.12 88 LEU A C 1
ATOM 702 O O . LEU A 1 88 ? -2.606 -3.006 -9.886 1.00 91.12 88 LEU A O 1
ATOM 706 N N . HIS A 1 89 ? -4.076 -1.485 -9.158 1.00 87.44 89 HIS A N 1
ATOM 707 C CA . HIS A 1 89 ? -5.137 -1.917 -10.084 1.00 87.44 89 HIS A CA 1
ATOM 708 C C . HIS A 1 89 ? -4.825 -1.586 -11.550 1.00 87.44 89 HIS A C 1
ATOM 710 O O . HIS A 1 89 ? -5.406 -2.200 -12.436 1.00 87.44 89 HIS A O 1
ATOM 716 N N . GLY A 1 90 ? -3.938 -0.622 -11.815 1.00 82.12 90 GLY A N 1
ATOM 717 C CA . GLY A 1 90 ? -3.470 -0.303 -13.165 1.00 82.12 90 GLY A CA 1
ATOM 718 C C . GLY A 1 90 ? -2.379 -1.243 -13.692 1.00 82.12 90 GLY A C 1
ATOM 719 O O . GLY A 1 90 ? -1.944 -1.073 -14.829 1.00 82.12 90 GLY A O 1
ATOM 720 N N . MET A 1 91 ? -1.905 -2.201 -12.885 1.00 84.25 91 MET A N 1
ATOM 721 C CA . MET A 1 91 ? -0.951 -3.221 -13.329 1.00 84.25 91 MET A CA 1
ATOM 722 C C . MET A 1 91 ? -1.647 -4.291 -14.184 1.00 84.25 91 MET A C 1
ATOM 724 O O . MET A 1 91 ? -2.854 -4.482 -14.084 1.00 84.25 91 MET A O 1
ATOM 728 N N . ASP A 1 92 ? -0.881 -4.982 -15.038 1.00 79.56 92 ASP A N 1
ATOM 729 C CA . ASP A 1 92 ? -1.396 -6.027 -15.938 1.00 79.56 92 ASP A CA 1
ATOM 730 C C . ASP A 1 92 ? -2.280 -7.033 -15.177 1.00 79.56 92 ASP A C 1
ATOM 732 O O . ASP A 1 92 ? -1.866 -7.572 -14.151 1.00 79.56 92 ASP A O 1
ATOM 736 N N . ASN A 1 93 ? -3.468 -7.329 -15.715 1.00 77.19 93 ASN A N 1
ATOM 737 C CA . ASN A 1 93 ? -4.462 -8.255 -15.158 1.00 77.19 93 ASN A CA 1
ATOM 738 C C . ASN A 1 93 ? -3.919 -9.679 -14.929 1.00 77.19 93 ASN A C 1
ATOM 740 O O . ASN A 1 93 ? -4.566 -10.498 -14.278 1.00 77.19 93 ASN A O 1
ATOM 744 N N . ARG A 1 94 ? -2.744 -10.000 -15.486 1.00 80.25 94 ARG A N 1
ATOM 745 C CA . ARG A 1 94 ? -2.019 -11.254 -15.240 1.00 80.25 94 ARG A CA 1
ATOM 746 C C . ARG A 1 94 ? -1.254 -11.270 -13.912 1.00 80.25 94 ARG A C 1
ATOM 748 O O . ARG A 1 94 ? -0.851 -12.344 -13.469 1.00 80.25 94 ARG A O 1
ATOM 755 N N . MET A 1 95 ? -1.028 -10.115 -13.285 1.00 79.62 95 MET A N 1
ATOM 756 C CA . MET A 1 95 ? -0.352 -9.998 -11.994 1.00 79.62 95 MET A CA 1
ATOM 757 C C . MET A 1 95 ? -1.365 -9.951 -10.849 1.00 79.62 95 MET A C 1
ATOM 759 O O . MET A 1 95 ? -2.242 -9.094 -10.795 1.00 79.62 95 MET A O 1
ATOM 763 N N . ILE A 1 96 ? -1.208 -10.857 -9.883 1.00 83.62 96 ILE A N 1
ATOM 764 C CA . ILE A 1 96 ? -1.972 -10.826 -8.634 1.00 83.62 96 ILE A CA 1
ATOM 765 C C . ILE A 1 96 ? -1.238 -9.900 -7.661 1.00 83.62 96 ILE A C 1
ATOM 767 O O . ILE A 1 96 ? -0.214 -10.271 -7.090 1.00 83.62 96 ILE A O 1
ATOM 771 N N . CYS A 1 97 ? -1.748 -8.681 -7.494 1.00 86.44 97 CYS A N 1
ATOM 772 C CA . CYS A 1 97 ? -1.127 -7.658 -6.647 1.00 86.44 97 CYS A CA 1
ATOM 773 C C . CYS A 1 97 ? -1.622 -7.661 -5.193 1.00 86.44 97 CYS A C 1
ATOM 775 O O . CYS A 1 97 ? -0.998 -7.023 -4.350 1.00 86.44 97 CYS A O 1
ATOM 777 N N . PHE A 1 98 ? -2.729 -8.344 -4.887 1.00 91.19 98 PHE A N 1
ATOM 778 C CA . PHE A 1 98 ? -3.345 -8.352 -3.557 1.00 91.19 98 PHE A CA 1
ATOM 779 C C . PHE A 1 98 ? -3.523 -9.784 -3.029 1.00 91.19 98 PHE A C 1
ATOM 781 O O . PHE A 1 98 ? -3.809 -10.683 -3.820 1.00 91.19 98 PHE A O 1
ATOM 788 N N . PRO A 1 99 ? -3.411 -10.004 -1.707 1.00 94.06 99 PRO A N 1
ATOM 789 C CA . PRO A 1 99 ? -3.049 -9.025 -0.681 1.00 94.06 99 PRO A CA 1
ATOM 790 C C . PRO A 1 99 ? -1.548 -8.686 -0.695 1.00 94.06 99 PRO A C 1
ATOM 792 O O . PRO A 1 99 ? -0.719 -9.530 -1.025 1.00 94.06 99 PRO A O 1
ATOM 795 N N . ILE A 1 100 ? -1.185 -7.463 -0.296 1.00 95.44 100 ILE A N 1
ATOM 796 C CA . ILE A 1 100 ? 0.219 -7.013 -0.252 1.00 95.44 100 ILE A CA 1
ATOM 797 C C . ILE A 1 100 ? 0.602 -6.440 1.110 1.00 95.44 100 ILE A C 1
ATOM 799 O O . ILE A 1 100 ? -0.179 -5.750 1.767 1.00 95.44 100 ILE A O 1
ATOM 803 N N . VAL A 1 101 ? 1.839 -6.711 1.526 1.00 96.19 101 VAL A N 1
ATOM 804 C CA . VAL A 1 101 ? 2.454 -6.150 2.731 1.00 96.19 101 VAL A CA 1
ATOM 805 C C . VAL A 1 101 ? 3.754 -5.466 2.336 1.00 96.19 101 VAL A C 1
ATOM 807 O O . VAL A 1 101 ? 4.593 -6.084 1.687 1.00 96.19 101 VAL A O 1
ATOM 810 N N . PHE A 1 102 ? 3.943 -4.213 2.741 1.00 95.19 102 PHE A N 1
ATOM 811 C CA . PHE A 1 102 ? 5.153 -3.463 2.412 1.00 95.19 102 PHE A CA 1
ATOM 812 C C . PHE A 1 102 ? 5.556 -2.486 3.520 1.00 95.19 102 PHE A C 1
ATOM 814 O O . PHE A 1 102 ? 4.783 -2.191 4.434 1.00 95.19 102 PHE A O 1
ATOM 821 N N . SER A 1 103 ? 6.782 -1.984 3.403 1.00 92.50 103 SER A N 1
ATOM 822 C CA . SER A 1 103 ? 7.345 -0.876 4.178 1.00 92.50 103 SER A CA 1
ATOM 823 C C . SER A 1 103 ? 7.986 0.096 3.186 1.00 92.50 103 SER A C 1
ATOM 825 O O . SER A 1 103 ? 8.558 -0.348 2.192 1.00 92.50 103 SER A O 1
ATOM 827 N N . ALA A 1 104 ? 7.919 1.399 3.442 1.00 86.88 104 ALA A N 1
ATOM 828 C CA . ALA A 1 104 ? 8.490 2.435 2.583 1.00 86.88 104 ALA A CA 1
ATOM 829 C C . ALA A 1 104 ? 8.940 3.625 3.440 1.00 86.88 104 ALA A C 1
ATOM 831 O O . ALA A 1 104 ? 8.226 4.018 4.360 1.00 86.88 104 ALA A O 1
ATOM 832 N N . GLY A 1 105 ? 10.118 4.183 3.149 1.00 78.62 105 GLY A N 1
ATOM 833 C CA . GLY A 1 105 ? 10.695 5.316 3.879 1.00 78.62 105 GLY A CA 1
ATOM 834 C C . GLY A 1 105 ? 12.214 5.201 4.084 1.00 78.62 105 GLY A C 1
ATOM 835 O O . GLY A 1 105 ? 12.803 4.192 3.696 1.00 78.62 105 GLY A O 1
ATOM 836 N N . PRO A 1 106 ? 12.858 6.215 4.689 1.00 63.94 106 PRO A N 1
ATOM 837 C CA . PRO A 1 106 ? 14.322 6.301 4.797 1.00 63.94 106 PRO A CA 1
ATOM 838 C C . PRO A 1 106 ? 14.969 5.232 5.703 1.00 63.94 106 PRO A C 1
ATOM 840 O O . PRO A 1 106 ? 16.139 4.915 5.540 1.00 63.94 106 PRO A O 1
ATOM 843 N N . GLU A 1 107 ? 14.204 4.631 6.618 1.00 54.38 107 GLU A N 1
ATOM 844 C CA . GLU A 1 107 ? 14.688 3.759 7.709 1.00 54.38 107 GLU A CA 1
ATOM 845 C C . GLU A 1 107 ? 14.399 2.257 7.471 1.00 54.38 107 GLU A C 1
ATOM 847 O O . GLU A 1 107 ? 14.225 1.476 8.405 1.00 54.38 107 GLU A O 1
ATOM 852 N N . VAL A 1 108 ? 14.284 1.803 6.215 1.00 55.59 108 VAL A N 1
ATOM 853 C CA . VAL A 1 108 ? 13.998 0.374 5.924 1.00 55.59 108 VAL A CA 1
ATOM 854 C C . VAL A 1 108 ? 15.276 -0.493 5.940 1.00 55.59 108 VAL A C 1
ATOM 856 O O . VAL A 1 108 ? 15.208 -1.723 5.924 1.00 55.59 108 VAL A O 1
ATOM 859 N N . ALA A 1 109 ? 16.455 0.122 6.067 1.00 43.72 109 ALA A N 1
ATOM 860 C CA . ALA A 1 109 ? 17.747 -0.553 6.175 1.00 43.72 109 ALA A CA 1
ATOM 861 C C . ALA A 1 109 ? 18.084 -0.934 7.632 1.00 43.72 109 ALA A C 1
ATOM 863 O O . ALA A 1 109 ? 19.036 -0.417 8.203 1.00 43.72 109 ALA A O 1
ATOM 864 N N . GLY A 1 110 ? 17.314 -1.824 8.270 1.00 43.84 110 GLY A N 1
ATOM 865 C CA . GLY A 1 110 ? 17.638 -2.171 9.662 1.00 43.84 110 GLY A CA 1
ATOM 866 C C . GLY A 1 110 ? 16.691 -3.084 10.431 1.00 43.84 110 GLY A C 1
ATOM 867 O O . GLY A 1 110 ? 16.512 -2.885 11.623 1.00 43.84 110 GLY A O 1
ATOM 868 N N . ALA A 1 111 ? 16.061 -4.077 9.801 1.00 41.50 111 ALA A N 1
ATOM 869 C CA . ALA A 1 111 ? 15.434 -5.177 10.543 1.00 41.50 111 ALA A CA 1
ATOM 870 C C . ALA A 1 111 ? 15.261 -6.403 9.639 1.00 41.50 111 ALA A C 1
ATOM 872 O O . ALA A 1 111 ? 14.182 -6.672 9.113 1.00 41.50 111 ALA A O 1
ATOM 873 N N . SER A 1 112 ? 16.332 -7.173 9.477 1.00 43.19 112 SER A N 1
ATOM 874 C CA . SER A 1 112 ? 16.350 -8.494 8.837 1.00 43.19 112 SER A CA 1
ATOM 875 C C . SER A 1 112 ? 15.614 -9.591 9.633 1.00 43.19 112 SER A C 1
ATOM 877 O O . SER A 1 112 ? 15.696 -10.758 9.271 1.00 43.19 112 SER A O 1
ATOM 879 N N . ASN A 1 113 ? 14.812 -9.250 10.649 1.00 45.84 113 ASN A N 1
ATOM 880 C CA . ASN A 1 113 ? 14.008 -10.208 11.426 1.00 45.84 113 ASN A CA 1
ATOM 881 C C . ASN A 1 113 ? 12.572 -10.366 10.884 1.00 45.84 113 ASN A C 1
ATOM 883 O O . ASN A 1 113 ? 11.618 -10.505 11.643 1.00 45.84 113 ASN A O 1
ATOM 887 N N . ASN A 1 114 ? 12.395 -10.318 9.561 1.00 49.03 114 ASN A N 1
ATOM 888 C CA . ASN A 1 114 ? 11.086 -10.372 8.897 1.00 49.03 114 ASN A CA 1
ATOM 889 C C . ASN A 1 114 ? 10.728 -11.770 8.355 1.00 49.03 114 ASN A C 1
ATOM 891 O O . ASN A 1 114 ? 10.164 -11.880 7.270 1.00 49.03 114 ASN A O 1
ATOM 895 N N . SER A 1 115 ? 11.011 -12.836 9.108 1.00 33.75 115 SER A N 1
ATOM 896 C CA . SER A 1 115 ? 10.428 -14.159 8.833 1.00 33.75 115 SER A CA 1
ATOM 897 C C . SER A 1 115 ? 9.310 -14.450 9.842 1.00 33.75 115 SER A C 1
ATOM 899 O O . SER A 1 115 ? 9.551 -14.323 11.040 1.00 33.75 115 SER A O 1
ATOM 901 N N . PRO A 1 116 ? 8.104 -14.873 9.418 1.00 42.75 116 PRO A N 1
ATOM 902 C CA . PRO A 1 116 ? 7.018 -15.246 10.329 1.00 42.75 116 PRO A CA 1
ATOM 903 C C . PRO A 1 116 ? 7.231 -16.607 11.025 1.00 42.75 116 PRO A C 1
ATOM 905 O O . PRO A 1 116 ? 6.306 -17.133 11.635 1.00 42.75 116 PRO A O 1
ATOM 908 N N . SER A 1 117 ? 8.446 -17.162 10.984 1.00 37.41 117 SER A N 1
ATOM 909 C CA . SER A 1 117 ? 8.773 -18.506 11.470 1.00 37.41 117 SER A CA 1
ATOM 910 C C . SER A 1 117 ? 9.919 -18.487 12.484 1.00 37.41 117 SER A C 1
ATOM 912 O O . SER A 1 117 ? 10.944 -19.116 12.261 1.00 37.41 117 SER A O 1
ATOM 914 N N . SER A 1 118 ? 9.789 -17.757 13.592 1.00 38.38 118 SER A N 1
ATOM 915 C CA . SER A 1 118 ? 10.573 -18.046 14.805 1.00 38.38 118 SER A CA 1
ATOM 916 C C . SER A 1 118 ? 9.963 -17.350 16.022 1.00 38.38 118 SER A C 1
ATOM 918 O O . SER A 1 118 ? 10.383 -16.264 16.419 1.00 38.38 118 SER A O 1
ATOM 920 N N . MET A 1 119 ? 8.960 -17.975 16.634 1.00 38.38 119 MET A N 1
ATOM 921 C CA . MET A 1 119 ? 8.682 -17.747 18.050 1.00 38.38 119 MET A CA 1
ATOM 922 C C . MET A 1 119 ? 9.164 -18.972 18.818 1.00 38.38 119 MET A C 1
ATOM 924 O O . MET A 1 119 ? 8.434 -19.943 18.976 1.00 38.38 119 MET A O 1
ATOM 928 N N . LEU A 1 120 ? 10.418 -18.922 19.264 1.00 38.44 120 LEU A N 1
ATOM 929 C CA . LEU A 1 120 ? 10.885 -19.712 20.398 1.00 38.44 120 LEU A CA 1
ATOM 930 C C . LEU A 1 120 ? 11.318 -18.733 21.496 1.00 38.44 120 LEU A C 1
ATOM 932 O O . LEU A 1 120 ? 11.877 -17.680 21.174 1.00 38.44 120 LEU A O 1
ATOM 936 N N . PRO A 1 121 ? 11.016 -19.026 22.771 1.00 41.78 121 PRO A N 1
ATOM 937 C CA . PRO A 1 121 ? 11.276 -18.106 23.864 1.00 41.78 121 PRO A CA 1
ATOM 938 C C . PRO A 1 121 ? 12.779 -17.986 24.125 1.00 41.78 121 PRO A C 1
ATOM 940 O O . PRO A 1 121 ? 13.512 -18.973 24.160 1.00 41.78 121 PRO A O 1
ATOM 943 N N . SER A 1 122 ? 13.227 -16.750 24.324 1.00 36.47 122 SER A N 1
ATOM 944 C CA . SER A 1 122 ? 14.596 -16.417 24.698 1.00 36.47 122 SER A CA 1
ATOM 945 C C . SER A 1 122 ? 14.869 -16.830 26.143 1.00 36.47 122 SER A C 1
ATOM 947 O O . SER A 1 122 ? 14.488 -16.125 27.075 1.00 36.47 122 SER A O 1
ATOM 949 N N . THR A 1 123 ? 15.594 -17.929 26.331 1.00 39.31 123 THR A N 1
ATOM 950 C CA . THR A 1 123 ? 16.321 -18.201 27.574 1.00 39.31 123 THR A CA 1
ATOM 951 C C . THR A 1 123 ? 17.777 -18.501 27.256 1.00 39.31 123 THR A C 1
ATOM 953 O O . THR A 1 123 ? 18.078 -19.481 26.585 1.00 39.31 123 THR A O 1
ATOM 956 N N . SER A 1 124 ? 18.642 -17.645 27.799 1.00 39.00 124 SER A N 1
ATOM 957 C CA . SER A 1 124 ? 19.948 -18.000 28.362 1.00 39.00 124 SER A CA 1
ATOM 958 C C . SER A 1 124 ? 21.035 -18.519 27.412 1.00 39.00 124 SER A C 1
ATOM 960 O O . SER A 1 124 ? 20.997 -19.638 26.921 1.00 39.00 124 SER A O 1
ATOM 962 N N . GLN A 1 125 ? 22.053 -17.671 27.251 1.00 48.53 125 GLN A N 1
ATOM 963 C CA . GLN A 1 125 ? 23.485 -17.968 27.117 1.00 48.53 125 GLN A CA 1
ATOM 964 C C . GLN A 1 125 ? 23.899 -19.447 26.963 1.00 48.53 125 GLN A C 1
ATOM 966 O O . GLN A 1 125 ? 23.643 -20.254 27.848 1.00 48.53 125 GLN A O 1
ATOM 971 N N . VAL A 1 126 ? 24.670 -19.749 25.909 1.00 35.19 126 VAL A N 1
ATOM 972 C CA . VAL A 1 126 ? 26.021 -20.355 25.970 1.00 35.19 126 VAL A CA 1
ATOM 973 C C . VAL A 1 126 ? 26.495 -20.664 24.540 1.00 35.19 126 VAL A C 1
ATOM 975 O O . VAL A 1 126 ? 25.860 -21.389 23.780 1.00 35.19 126 VAL A O 1
ATOM 978 N N . SER A 1 127 ? 27.646 -20.087 24.191 1.00 48.44 127 SER A N 1
ATOM 979 C CA . SER A 1 127 ? 28.457 -20.400 23.012 1.00 48.44 127 SER A CA 1
ATOM 980 C C . SER A 1 127 ? 28.860 -21.880 22.994 1.00 48.44 127 SER A C 1
ATOM 982 O O . SER A 1 127 ? 29.488 -22.333 23.949 1.00 48.44 127 SER A O 1
ATOM 984 N N . ARG A 1 128 ? 28.546 -22.620 21.919 1.00 37.12 128 ARG A N 1
ATOM 985 C CA . ARG A 1 128 ? 29.147 -23.930 21.590 1.00 37.12 128 ARG A CA 1
ATOM 986 C C . ARG A 1 128 ? 29.145 -24.168 20.076 1.00 37.12 128 ARG A C 1
ATOM 988 O O . ARG A 1 128 ? 28.244 -24.806 19.544 1.00 37.12 128 ARG A O 1
ATOM 995 N N . PHE A 1 129 ? 30.184 -23.700 19.390 1.00 40.00 129 PHE A N 1
ATOM 996 C CA . PHE A 1 129 ? 30.677 -24.417 18.211 1.00 40.00 129 PHE A CA 1
ATOM 997 C C . PHE A 1 129 ? 31.461 -25.637 18.716 1.00 40.00 129 PHE A C 1
ATOM 999 O O . PHE A 1 129 ? 32.439 -25.438 19.442 1.00 40.00 129 PHE A O 1
ATOM 1006 N N . PRO A 1 130 ? 31.080 -26.883 18.387 1.00 41.09 130 PRO A N 1
ATOM 1007 C CA . PRO A 1 130 ? 31.916 -28.025 18.695 1.00 41.09 130 PRO A CA 1
ATOM 1008 C C . PRO A 1 130 ? 32.921 -28.212 17.556 1.00 41.09 130 PRO A C 1
ATOM 1010 O O . PRO A 1 130 ? 32.566 -28.558 16.431 1.00 41.09 130 PRO A O 1
ATOM 1013 N N . PHE A 1 131 ? 34.193 -27.979 17.865 1.00 43.03 131 PHE A N 1
ATOM 1014 C CA . PHE A 1 131 ? 35.294 -28.599 17.142 1.00 43.03 131 PHE A CA 1
ATOM 1015 C C . PHE A 1 131 ? 35.172 -30.122 17.264 1.00 43.03 131 PHE A C 1
ATOM 1017 O O . PHE A 1 131 ? 34.981 -30.643 18.363 1.00 43.03 131 PHE A O 1
ATOM 1024 N N . SER A 1 132 ? 35.351 -30.837 16.157 1.00 35.47 132 SER A N 1
ATOM 1025 C CA . SER A 1 132 ? 35.730 -32.250 16.174 1.00 35.47 132 SER A CA 1
ATOM 1026 C C . SER A 1 132 ? 37.174 -32.346 15.689 1.00 35.47 132 SER A C 1
ATOM 1028 O O . SER A 1 132 ? 37.451 -32.211 14.502 1.00 35.47 132 SER A O 1
ATOM 1030 N N . ASN A 1 133 ? 38.086 -32.516 16.645 1.00 38.22 133 ASN A N 1
ATOM 1031 C CA . ASN A 1 133 ? 39.453 -32.987 16.437 1.00 38.22 133 ASN A CA 1
ATOM 1032 C C . ASN A 1 133 ? 39.514 -34.500 16.699 1.00 38.22 133 ASN A C 1
ATOM 1034 O O . ASN A 1 133 ? 38.665 -35.009 17.430 1.00 38.22 133 ASN A O 1
ATOM 1038 N N . ILE A 1 134 ? 40.597 -35.116 16.191 1.00 40.53 134 ILE A N 1
ATOM 1039 C CA . ILE A 1 134 ? 41.200 -36.454 16.438 1.00 40.53 134 ILE A CA 1
ATOM 1040 C C . ILE A 1 134 ? 41.202 -37.297 15.142 1.00 40.53 134 ILE A C 1
ATOM 1042 O O . ILE A 1 134 ? 40.148 -37.514 14.564 1.00 40.53 134 ILE A O 1
ATOM 1046 N N . SER A 1 135 ? 42.309 -37.844 14.620 1.00 33.59 135 SER A N 1
ATOM 1047 C CA . SER A 1 135 ? 43.752 -37.698 14.887 1.00 33.59 135 SER A CA 1
ATOM 1048 C C . SER A 1 135 ? 44.575 -38.434 13.805 1.00 33.59 135 SER A C 1
ATOM 1050 O O . SER A 1 135 ? 44.191 -39.515 13.376 1.00 33.59 135 SER A O 1
ATOM 1052 N N . SER A 1 136 ? 45.734 -37.858 13.466 1.00 35.75 136 SER A N 1
ATOM 1053 C CA . SER A 1 136 ? 47.059 -38.460 13.180 1.00 35.75 136 SER A CA 1
ATOM 1054 C C . SER A 1 136 ? 47.263 -39.684 12.258 1.00 35.75 136 SER A C 1
ATOM 1056 O O . SER A 1 136 ? 46.949 -40.815 12.612 1.00 35.75 136 SER A O 1
ATOM 1058 N N . ASN A 1 137 ? 48.083 -39.411 11.230 1.00 35.22 137 ASN A N 1
ATOM 1059 C CA . ASN A 1 137 ? 49.198 -40.201 10.683 1.00 35.22 137 ASN A CA 1
ATOM 1060 C C . ASN A 1 137 ? 48.919 -41.542 9.986 1.00 35.22 137 ASN A C 1
ATOM 1062 O O . ASN A 1 137 ? 48.864 -42.578 10.635 1.00 35.22 137 ASN A O 1
ATOM 1066 N N . GLN A 1 138 ? 49.015 -41.530 8.649 1.00 37.66 138 GLN A N 1
ATOM 1067 C CA . GLN A 1 138 ? 49.886 -42.449 7.903 1.00 37.66 138 GLN A CA 1
ATOM 1068 C C . GLN A 1 138 ? 50.253 -41.865 6.524 1.00 37.66 138 GLN A C 1
ATOM 1070 O O . GLN A 1 138 ? 49.412 -41.343 5.796 1.00 37.66 138 GLN A O 1
ATOM 1075 N N . GLN A 1 139 ? 51.550 -41.914 6.218 1.00 42.06 139 GLN A N 1
ATOM 1076 C CA . GLN A 1 139 ? 52.168 -41.628 4.922 1.00 42.06 139 GLN A CA 1
ATOM 1077 C C . GLN A 1 139 ? 51.673 -42.629 3.869 1.00 42.06 139 GLN A C 1
ATOM 1079 O O . GLN A 1 139 ? 51.572 -43.802 4.205 1.00 42.06 139 GLN A O 1
ATOM 1084 N N . SER A 1 140 ? 51.470 -42.213 2.610 1.00 35.19 140 SER A N 1
ATOM 1085 C CA . SER A 1 140 ? 51.797 -43.032 1.422 1.00 35.19 140 SER A CA 1
ATOM 1086 C C . SER A 1 140 ? 51.437 -42.328 0.100 1.00 35.19 140 SER A C 1
ATOM 1088 O O . SER A 1 140 ? 50.272 -42.202 -0.256 1.00 35.19 140 SER A O 1
ATOM 1090 N N . LEU A 1 141 ? 52.491 -41.918 -0.611 1.00 36.66 141 LEU A N 1
ATOM 1091 C CA . LEU A 1 141 ? 52.758 -42.103 -2.048 1.00 36.66 141 LEU A CA 1
ATOM 1092 C C . LEU A 1 141 ? 51.720 -41.670 -3.109 1.00 36.66 141 LEU A C 1
ATOM 1094 O O . LEU A 1 141 ? 50.687 -42.288 -3.344 1.00 36.66 141 LEU A O 1
ATOM 1098 N N . VAL A 1 142 ? 52.156 -40.659 -3.866 1.00 44.66 142 VAL A N 1
ATOM 1099 C CA . VAL A 1 142 ? 51.823 -40.354 -5.269 1.00 44.66 142 VAL A CA 1
ATOM 1100 C C . VAL A 1 142 ? 51.953 -41.608 -6.155 1.00 44.66 142 VAL A C 1
ATOM 1102 O O . VAL A 1 142 ? 52.821 -42.445 -5.898 1.00 44.66 142 VAL A O 1
ATOM 1105 N N . PRO A 1 143 ? 51.211 -41.682 -7.276 1.00 47.78 143 PRO A N 1
ATOM 1106 C CA . PRO A 1 143 ? 51.930 -41.891 -8.533 1.00 47.78 143 PRO A CA 1
ATOM 1107 C C . PRO A 1 143 ? 51.488 -40.949 -9.665 1.00 47.78 143 PRO A C 1
ATOM 1109 O O . PRO A 1 143 ? 50.308 -40.748 -9.946 1.00 47.78 143 PRO A O 1
ATOM 1112 N N . HIS A 1 144 ? 52.502 -40.401 -10.337 1.00 40.41 144 HIS A N 1
ATOM 1113 C CA . HIS A 1 144 ? 52.457 -39.857 -11.690 1.00 40.41 144 HIS A CA 1
ATOM 1114 C C . HIS A 1 144 ? 52.190 -40.982 -12.701 1.00 40.41 144 HIS A C 1
ATOM 1116 O O . HIS A 1 144 ? 52.713 -42.078 -12.512 1.00 40.41 144 HIS A O 1
ATOM 1122 N N . SER A 1 145 ? 51.504 -40.689 -13.815 1.00 37.41 145 SER A N 1
ATOM 1123 C CA . SER A 1 145 ? 52.009 -40.883 -15.196 1.00 37.41 145 SER A CA 1
ATOM 1124 C C . SER A 1 145 ? 50.946 -40.542 -16.253 1.00 37.41 145 SER A C 1
ATOM 1126 O O . SER A 1 145 ? 49.778 -40.876 -16.109 1.00 37.41 145 SER A O 1
ATOM 1128 N N . ALA A 1 146 ? 51.406 -39.841 -17.291 1.00 42.25 146 ALA A N 1
ATOM 1129 C CA . ALA A 1 146 ? 50.722 -39.210 -18.434 1.00 42.25 146 ALA A CA 1
ATOM 1130 C C . ALA A 1 146 ? 50.259 -40.254 -19.514 1.00 42.25 146 ALA A C 1
ATOM 1132 O O . ALA A 1 146 ? 50.352 -41.434 -19.184 1.00 42.25 146 ALA A O 1
ATOM 1133 N N . PRO A 1 147 ? 49.829 -39.940 -20.780 1.00 47.97 147 PRO A N 1
ATOM 1134 C CA . PRO A 1 147 ? 50.287 -38.833 -21.641 1.00 47.97 147 PRO A CA 1
ATOM 1135 C C . PRO A 1 147 ? 49.299 -38.159 -22.634 1.00 47.97 147 PRO A C 1
ATOM 1137 O O . PRO A 1 147 ? 48.258 -38.667 -23.031 1.00 47.97 147 PRO A O 1
ATOM 1140 N N . PHE A 1 148 ? 49.735 -36.960 -23.028 1.00 39.47 148 PHE A N 1
ATOM 1141 C CA . PHE A 1 148 ? 49.629 -36.235 -24.301 1.00 39.47 148 PHE A CA 1
ATOM 1142 C C . PHE A 1 148 ? 48.847 -36.834 -25.484 1.00 39.47 148 PHE A C 1
ATOM 1144 O O . PHE A 1 148 ? 49.152 -37.921 -25.965 1.00 39.47 148 PHE A O 1
ATOM 1151 N N . LEU A 1 149 ? 48.033 -35.978 -26.115 1.00 37.53 149 LEU A N 1
ATOM 1152 C CA . LEU A 1 149 ? 47.890 -35.946 -27.571 1.00 37.53 149 LEU A CA 1
ATOM 1153 C C . LEU A 1 149 ? 47.916 -34.496 -28.072 1.00 37.53 149 LEU A C 1
ATOM 1155 O O . LEU A 1 149 ? 47.315 -33.580 -27.512 1.00 37.53 149 LEU A O 1
ATOM 1159 N N . THR A 1 150 ? 48.753 -34.319 -29.080 1.00 36.66 150 THR A N 1
ATOM 1160 C CA . THR A 1 150 ? 49.315 -33.089 -29.621 1.00 36.66 150 THR A CA 1
ATOM 1161 C C . THR A 1 150 ? 48.360 -32.346 -30.555 1.00 36.66 150 THR A C 1
ATOM 1163 O O . THR A 1 150 ? 47.489 -32.932 -31.188 1.00 36.66 150 THR A O 1
ATOM 1166 N N . LYS A 1 151 ? 48.590 -31.032 -30.659 1.00 43.47 151 LYS A N 1
ATOM 1167 C CA . LYS A 1 151 ? 47.996 -30.082 -31.620 1.00 43.47 151 LYS A CA 1
ATOM 1168 C C . LYS A 1 151 ? 48.209 -30.531 -33.089 1.00 43.47 151 LYS A C 1
ATOM 1170 O O . LYS A 1 151 ? 49.025 -31.415 -33.344 1.00 43.47 151 LYS A O 1
ATOM 1175 N N . PRO A 1 152 ? 47.633 -29.803 -34.064 1.00 47.00 152 PRO A N 1
ATOM 1176 C CA . PRO A 1 152 ? 48.456 -28.739 -34.634 1.00 47.00 152 PRO A CA 1
ATOM 1177 C C . PRO A 1 152 ? 47.762 -27.380 -34.777 1.00 47.00 152 PRO A C 1
ATOM 1179 O O . PRO A 1 152 ? 46.552 -27.239 -34.923 1.00 47.00 152 PRO A O 1
ATOM 1182 N N . ILE A 1 153 ? 48.634 -26.380 -34.700 1.00 40.84 153 ILE A N 1
ATOM 1183 C CA . ILE A 1 153 ? 48.468 -24.966 -35.014 1.00 40.84 153 ILE A CA 1
ATOM 1184 C C . ILE A 1 153 ? 48.547 -24.787 -36.534 1.00 40.84 153 ILE A C 1
ATOM 1186 O O . ILE A 1 153 ? 49.429 -25.363 -37.158 1.00 40.84 153 ILE A O 1
ATOM 1190 N N . SER A 1 154 ? 47.716 -23.894 -37.065 1.00 33.03 154 SER A N 1
ATOM 1191 C CA . SER A 1 154 ? 47.986 -23.028 -38.224 1.00 33.03 154 SER A CA 1
ATOM 1192 C C . SER A 1 154 ? 47.018 -21.844 -38.114 1.00 33.03 154 SER A C 1
ATOM 1194 O O . SER A 1 154 ? 45.867 -22.053 -37.758 1.00 33.03 154 SER A O 1
ATOM 1196 N N . SER A 1 155 ? 47.319 -20.578 -38.383 1.00 32.06 155 SER A N 1
ATOM 1197 C CA . SER A 1 155 ? 48.545 -19.807 -38.608 1.00 32.06 155 SER A CA 1
ATOM 1198 C C . SER A 1 155 ? 48.063 -18.383 -38.937 1.00 32.06 155 SER A C 1
ATOM 1200 O O . SER A 1 155 ? 47.258 -18.283 -39.854 1.00 32.06 155 SER A O 1
ATOM 1202 N N . ARG A 1 156 ? 48.617 -17.332 -38.293 1.00 34.62 156 ARG A N 1
ATOM 1203 C CA . ARG A 1 156 ? 48.714 -15.923 -38.785 1.00 34.62 156 ARG A CA 1
ATOM 1204 C C . ARG A 1 156 ? 47.372 -15.185 -39.090 1.00 34.62 156 ARG A C 1
ATOM 1206 O O . ARG A 1 156 ? 46.362 -15.807 -39.338 1.00 34.62 156 ARG A O 1
ATOM 1213 N N . THR A 1 157 ? 47.197 -13.863 -39.038 1.00 33.50 157 THR A N 1
ATOM 1214 C CA . THR A 1 157 ? 48.045 -12.657 -39.057 1.00 33.50 157 THR A CA 1
ATOM 1215 C C . THR A 1 157 ? 47.370 -11.517 -38.274 1.00 33.50 157 THR A C 1
ATOM 1217 O O . THR A 1 157 ? 46.150 -11.404 -38.218 1.00 33.50 157 THR A O 1
ATOM 1220 N N . SER A 1 158 ? 48.198 -10.618 -37.754 1.00 36.38 158 SER A N 1
ATOM 1221 C CA . SER A 1 158 ? 47.910 -9.230 -37.380 1.00 36.38 158 SER A CA 1
ATOM 1222 C C . SER A 1 158 ? 47.367 -8.369 -38.533 1.00 36.38 158 SER A C 1
ATOM 1224 O O . SER A 1 158 ? 47.947 -8.411 -39.615 1.00 36.38 158 SER A O 1
ATOM 1226 N N . SER A 1 159 ? 46.395 -7.488 -38.262 1.00 34.44 159 SER A N 1
ATOM 1227 C CA . SER A 1 159 ? 46.324 -6.144 -38.869 1.00 34.44 159 SER A CA 1
ATOM 1228 C C . SER A 1 159 ? 45.284 -5.255 -38.172 1.00 34.44 159 SER A C 1
ATOM 1230 O O . SER A 1 159 ? 44.078 -5.480 -38.257 1.00 34.44 159 SER A O 1
ATOM 1232 N N . THR A 1 160 ? 45.780 -4.212 -37.513 1.00 38.38 160 THR A N 1
ATOM 1233 C CA . THR A 1 160 ? 45.157 -2.887 -37.401 1.00 38.38 160 THR A CA 1
ATOM 1234 C C . THR A 1 160 ? 44.611 -2.422 -38.751 1.00 38.38 160 THR A C 1
ATOM 1236 O O . THR A 1 160 ? 45.317 -2.581 -39.732 1.00 38.38 160 THR A O 1
ATOM 1239 N N . PHE A 1 161 ? 43.428 -1.797 -38.801 1.00 35.16 161 PHE A N 1
ATOM 1240 C CA . PHE A 1 161 ? 43.178 -0.587 -39.603 1.00 35.16 161 PHE A CA 1
ATOM 1241 C C . PHE A 1 161 ? 41.811 0.031 -39.268 1.00 35.16 161 PHE A C 1
ATOM 1243 O O . PHE A 1 161 ? 40.759 -0.589 -39.401 1.00 35.16 161 PHE A O 1
ATOM 1250 N N . ASN A 1 162 ? 41.864 1.298 -38.852 1.00 37.88 162 ASN A N 1
ATOM 1251 C CA . ASN A 1 162 ? 40.787 2.269 -38.994 1.00 37.88 162 ASN A CA 1
ATOM 1252 C C . ASN A 1 162 ? 40.458 2.440 -40.480 1.00 37.88 162 ASN A C 1
ATOM 1254 O O . ASN A 1 162 ? 41.368 2.686 -41.273 1.00 37.88 162 ASN A O 1
ATOM 1258 N N . THR A 1 163 ? 39.179 2.463 -40.851 1.00 37.41 163 THR A N 1
ATOM 1259 C CA . THR A 1 163 ? 38.745 3.274 -41.997 1.00 37.41 163 THR A CA 1
ATOM 1260 C C . THR A 1 163 ? 37.285 3.682 -41.853 1.00 37.41 163 THR A C 1
ATOM 1262 O O . THR A 1 163 ? 36.386 2.866 -41.666 1.00 37.41 163 THR A O 1
ATOM 1265 N N .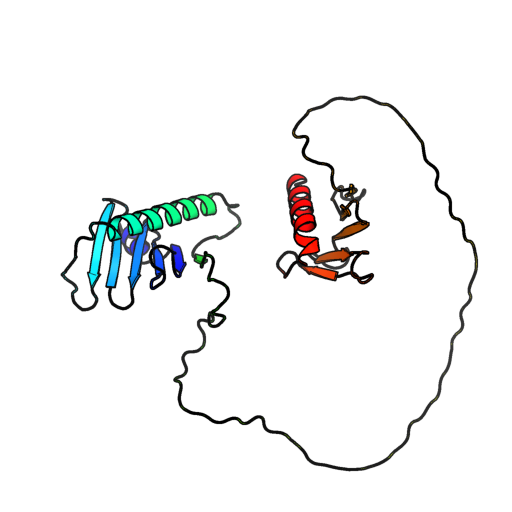 GLN A 1 164 ? 37.086 4.995 -41.906 1.00 35.78 164 GLN A N 1
ATOM 1266 C CA . GLN A 1 164 ? 35.806 5.663 -42.048 1.00 35.78 164 GLN A CA 1
ATOM 1267 C C . GLN A 1 164 ? 35.158 5.360 -43.410 1.00 35.78 164 GLN A C 1
ATOM 1269 O O . GLN A 1 164 ? 35.839 5.015 -44.373 1.00 35.78 164 GLN A O 1
ATOM 1274 N N . ARG A 1 165 ? 33.875 5.742 -43.487 1.00 33.81 165 ARG A N 1
ATOM 1275 C CA . ARG A 1 165 ? 33.211 6.339 -44.659 1.00 33.81 165 ARG A CA 1
ATOM 1276 C C . ARG A 1 165 ? 32.537 5.352 -45.618 1.00 33.81 165 ARG A C 1
ATOM 1278 O O . ARG A 1 165 ? 33.138 4.870 -46.567 1.00 33.81 165 ARG A O 1
ATOM 1285 N N . ARG A 1 166 ? 31.214 5.229 -45.473 1.00 33.69 166 ARG A N 1
ATOM 1286 C CA . ARG A 1 166 ? 30.297 5.207 -46.621 1.00 33.69 166 ARG A CA 1
ATOM 1287 C C . ARG A 1 166 ? 28.983 5.894 -46.252 1.00 33.69 166 ARG A C 1
ATOM 1289 O O . ARG A 1 166 ? 28.289 5.486 -45.330 1.00 33.69 166 ARG A O 1
ATOM 1296 N N . VAL A 1 167 ? 28.727 6.984 -46.965 1.00 35.19 167 VAL A N 1
ATOM 1297 C CA . VAL A 1 167 ? 27.460 7.711 -47.040 1.00 35.19 167 VAL A CA 1
ATOM 1298 C C . VAL A 1 167 ? 26.606 6.985 -48.074 1.00 35.19 167 VAL A C 1
ATOM 1300 O O . VAL A 1 167 ? 27.101 6.675 -49.157 1.00 35.19 167 VAL A O 1
ATOM 1303 N N . SER A 1 168 ? 25.344 6.718 -47.766 1.00 33.31 168 SER A N 1
ATOM 1304 C CA . SER A 1 168 ? 24.309 6.488 -48.774 1.00 33.31 168 SER A CA 1
ATOM 1305 C C . SER A 1 168 ? 22.992 7.008 -48.214 1.00 33.31 168 SER A C 1
ATOM 1307 O O . SER A 1 168 ? 22.515 6.562 -47.175 1.00 33.31 168 SER A O 1
ATOM 1309 N N . THR A 1 169 ? 22.512 8.043 -48.886 1.00 40.06 169 THR A N 1
ATOM 1310 C CA . THR A 1 169 ? 21.193 8.660 -48.819 1.00 40.06 169 THR A CA 1
ATOM 1311 C C . THR A 1 169 ? 20.118 7.670 -49.251 1.00 40.06 169 THR A C 1
ATOM 1313 O O . THR A 1 169 ? 20.264 7.088 -50.322 1.00 40.06 169 THR A O 1
ATOM 1316 N N . ASP A 1 170 ? 19.037 7.549 -48.483 1.00 32.69 170 ASP A N 1
ATOM 1317 C CA . ASP A 1 170 ? 17.688 7.473 -49.052 1.00 32.69 170 ASP A CA 1
ATOM 1318 C C . ASP A 1 170 ? 16.653 7.892 -47.995 1.00 32.69 170 ASP A C 1
ATOM 1320 O O . ASP A 1 170 ? 16.723 7.483 -46.832 1.00 32.69 170 ASP A O 1
ATOM 1324 N N . GLU A 1 171 ? 15.741 8.770 -48.395 1.00 43.88 171 GLU A N 1
ATOM 1325 C CA . GLU A 1 171 ? 14.668 9.331 -47.581 1.00 43.88 171 GLU A CA 1
ATOM 1326 C C . GLU A 1 171 ? 13.393 8.513 -47.790 1.00 43.88 171 GLU A C 1
ATOM 1328 O O . GLU A 1 171 ? 12.918 8.405 -48.913 1.00 43.88 171 GLU A O 1
ATOM 1333 N N . ASN A 1 172 ? 12.768 8.017 -46.715 1.00 34.53 172 ASN A N 1
ATOM 1334 C CA . ASN A 1 172 ? 11.327 7.745 -46.701 1.00 34.53 172 ASN A CA 1
ATOM 1335 C C . ASN A 1 172 ? 10.747 7.817 -45.265 1.00 34.53 172 ASN A C 1
ATOM 1337 O O . ASN A 1 172 ? 11.074 7.011 -44.398 1.00 34.53 172 ASN A O 1
ATOM 1341 N N . ARG A 1 173 ? 9.906 8.850 -45.055 1.00 33.91 173 ARG A N 1
ATOM 1342 C CA . ARG A 1 173 ? 8.861 9.122 -44.021 1.00 33.91 173 ARG A CA 1
ATOM 1343 C C . ARG A 1 173 ? 8.360 7.887 -43.232 1.00 33.91 173 ARG A C 1
ATOM 1345 O O . ARG A 1 173 ? 8.148 6.857 -43.851 1.00 33.91 173 ARG A O 1
ATOM 1352 N N . ALA A 1 174 ? 7.973 7.888 -41.943 1.00 31.36 174 ALA A N 1
ATOM 1353 C CA . ALA A 1 174 ? 7.580 8.863 -40.894 1.00 31.36 174 ALA A CA 1
ATOM 1354 C C . ALA A 1 174 ? 7.450 8.084 -39.533 1.00 31.36 174 ALA A C 1
ATOM 1356 O O . ALA A 1 174 ? 7.740 6.888 -39.543 1.00 31.36 174 ALA A O 1
ATOM 1357 N N . PRO A 1 175 ? 6.911 8.607 -38.398 1.00 38.03 175 PRO A N 1
ATOM 1358 C CA . PRO A 1 175 ? 6.779 9.974 -37.897 1.00 38.03 175 PRO A CA 1
ATOM 1359 C C . PRO A 1 175 ? 7.637 10.230 -36.632 1.00 38.03 175 PRO A C 1
ATOM 1361 O O . PRO A 1 175 ? 8.121 9.329 -35.950 1.00 38.03 175 PRO A O 1
ATOM 1364 N N . VAL A 1 176 ? 7.803 11.510 -36.314 1.00 44.81 176 VAL A N 1
ATOM 1365 C CA . VAL A 1 176 ? 8.515 12.024 -35.140 1.00 44.81 176 VAL A CA 1
ATOM 1366 C C . VAL A 1 176 ? 7.752 11.689 -33.856 1.00 44.81 176 VAL A C 1
ATOM 1368 O O . VAL A 1 176 ? 6.644 12.178 -33.654 1.00 44.81 176 VAL A O 1
ATOM 1371 N N . ALA A 1 177 ? 8.386 10.939 -32.953 1.00 34.41 177 ALA A N 1
ATOM 1372 C CA . ALA A 1 177 ? 8.081 10.978 -31.528 1.00 34.41 177 ALA A CA 1
ATOM 1373 C C . ALA A 1 177 ? 9.358 10.736 -30.702 1.00 34.41 177 ALA A C 1
ATOM 1375 O O . ALA A 1 177 ? 9.891 9.632 -30.637 1.00 34.41 177 ALA A O 1
ATOM 1376 N N . ILE A 1 178 ? 9.788 11.818 -30.047 1.00 36.12 178 ILE A N 1
ATOM 1377 C CA . ILE A 1 178 ? 10.677 11.887 -28.879 1.00 36.12 178 ILE A CA 1
ATOM 1378 C C . ILE A 1 178 ? 12.170 11.647 -29.160 1.00 36.12 178 ILE A C 1
ATOM 1380 O O . ILE A 1 178 ? 12.745 10.581 -28.948 1.00 36.12 178 ILE A O 1
ATOM 1384 N N . GLN A 1 179 ? 12.828 12.743 -29.546 1.00 42.59 179 GLN A N 1
ATOM 1385 C CA . GLN A 1 179 ? 14.220 12.990 -29.185 1.00 42.59 179 GLN A CA 1
ATOM 1386 C C . GLN A 1 179 ? 14.357 12.957 -27.654 1.00 42.59 179 GLN A C 1
ATOM 1388 O O . GLN A 1 179 ? 13.869 13.847 -26.963 1.00 42.59 179 GLN A O 1
ATOM 1393 N N . SER A 1 180 ? 15.068 11.966 -27.123 1.00 37.75 180 SER A N 1
ATOM 1394 C CA . SER A 1 180 ? 15.673 12.056 -25.792 1.00 37.75 180 SER A CA 1
ATOM 1395 C C . SER A 1 180 ? 17.003 11.298 -25.783 1.00 37.75 180 SER A C 1
ATOM 1397 O O . SER A 1 180 ? 17.027 10.074 -25.717 1.00 37.75 180 SER A O 1
ATOM 1399 N N . ASN A 1 181 ? 18.103 12.052 -25.883 1.00 43.75 181 ASN A N 1
ATOM 1400 C CA . ASN A 1 181 ? 19.477 11.684 -25.517 1.00 43.75 181 ASN A CA 1
ATOM 1401 C C . ASN A 1 181 ? 19.994 10.301 -25.963 1.00 43.75 181 ASN A C 1
ATOM 1403 O O . ASN A 1 181 ? 20.026 9.349 -25.184 1.00 43.75 181 ASN A O 1
ATOM 1407 N N . ASN A 1 182 ? 20.567 10.220 -27.171 1.00 59.31 182 ASN A N 1
ATOM 1408 C CA . ASN A 1 182 ? 21.355 9.061 -27.621 1.00 59.31 182 ASN A CA 1
ATOM 1409 C C . ASN A 1 182 ? 22.736 8.999 -26.929 1.00 59.31 182 ASN A C 1
ATOM 1411 O O . ASN A 1 182 ? 23.779 9.076 -27.574 1.00 59.31 182 ASN A O 1
ATOM 1415 N N . LYS A 1 183 ? 22.756 8.855 -25.598 1.00 81.12 183 LYS A N 1
ATOM 1416 C CA . LYS A 1 183 ? 23.982 8.600 -24.820 1.00 81.12 183 LYS A CA 1
ATOM 1417 C C . LYS A 1 183 ? 24.543 7.200 -25.094 1.00 81.12 183 LYS A C 1
ATOM 1419 O O . LYS A 1 183 ? 25.736 6.982 -24.919 1.00 81.12 183 LYS A O 1
ATOM 1424 N N . TYR A 1 184 ? 23.715 6.256 -25.541 1.00 86.00 184 TYR A N 1
ATOM 1425 C CA . TYR A 1 184 ? 24.083 4.846 -25.646 1.00 86.00 184 TYR A CA 1
ATOM 1426 C C . TYR A 1 184 ? 23.932 4.292 -27.064 1.00 86.00 184 TYR A C 1
ATOM 1428 O O . TYR A 1 184 ? 22.993 4.628 -27.784 1.00 86.00 184 TYR A O 1
ATOM 1436 N N . LYS A 1 185 ? 24.846 3.395 -27.448 1.00 89.25 185 LYS A N 1
ATOM 1437 C CA . LYS A 1 185 ? 24.769 2.613 -28.687 1.00 89.25 185 LYS A CA 1
ATOM 1438 C C . LYS A 1 185 ? 24.133 1.259 -28.395 1.00 89.25 185 LYS A C 1
ATOM 1440 O O . LYS A 1 185 ? 24.636 0.514 -27.556 1.00 89.25 185 LYS A O 1
ATOM 1445 N N . PHE A 1 186 ? 23.060 0.925 -29.101 1.00 89.56 186 PHE A N 1
ATOM 1446 C CA . PHE A 1 186 ? 22.369 -0.356 -28.957 1.00 89.56 186 PHE A CA 1
ATOM 1447 C C . PHE A 1 186 ? 22.787 -1.326 -30.060 1.00 89.56 186 PHE A C 1
ATOM 1449 O O . PHE A 1 186 ? 22.974 -0.927 -31.209 1.00 89.56 186 PHE A O 1
ATOM 1456 N N . LYS A 1 187 ? 22.892 -2.609 -29.718 1.00 88.88 187 LYS A N 1
ATOM 1457 C CA . LYS A 1 187 ? 23.027 -3.699 -30.683 1.00 88.88 187 LYS A CA 1
ATOM 1458 C C . LYS A 1 187 ? 21.739 -4.504 -30.692 1.00 88.88 187 LYS A C 1
ATOM 1460 O O . LYS A 1 187 ? 21.264 -4.928 -29.638 1.00 88.88 187 LYS A O 1
ATOM 1465 N N . ILE A 1 188 ? 21.201 -4.702 -31.884 1.00 87.12 188 ILE A N 1
ATOM 1466 C CA . ILE A 1 188 ? 19.989 -5.475 -32.130 1.00 87.12 188 ILE A CA 1
ATOM 1467 C C . ILE A 1 188 ? 20.415 -6.792 -32.771 1.00 87.12 188 ILE A C 1
ATOM 1469 O O . ILE A 1 188 ? 21.315 -6.813 -33.611 1.00 87.12 188 ILE A O 1
ATOM 1473 N N . ASP A 1 189 ? 19.818 -7.891 -32.329 1.00 82.44 189 ASP A N 1
ATOM 1474 C CA . ASP A 1 189 ? 19.983 -9.180 -32.985 1.00 82.44 189 ASP A CA 1
ATOM 1475 C C . ASP A 1 189 ? 19.198 -9.192 -34.306 1.00 82.44 189 ASP A C 1
ATOM 1477 O O . ASP A 1 189 ? 17.979 -9.013 -34.275 1.00 82.44 189 ASP A O 1
ATOM 1481 N N . PRO A 1 190 ? 19.856 -9.391 -35.461 1.00 78.31 190 PRO A N 1
ATOM 1482 C CA . PRO A 1 190 ? 19.188 -9.373 -36.757 1.00 78.31 190 PRO A CA 1
ATOM 1483 C C . PRO A 1 190 ? 18.146 -10.487 -36.918 1.00 78.31 190 PRO A C 1
ATOM 1485 O O . PRO A 1 190 ? 17.180 -10.294 -37.648 1.00 78.31 190 PRO A O 1
ATOM 1488 N N . ALA A 1 191 ? 18.298 -11.627 -36.233 1.00 81.81 191 ALA A N 1
ATOM 1489 C CA . ALA A 1 191 ? 17.359 -12.742 -36.361 1.00 81.81 191 ALA A CA 1
ATOM 1490 C C . ALA A 1 191 ? 16.048 -12.504 -35.594 1.00 81.81 191 ALA A C 1
ATOM 1492 O O . ALA A 1 191 ? 14.979 -12.905 -36.045 1.00 81.81 191 ALA A O 1
ATOM 1493 N N . THR A 1 192 ? 16.121 -11.852 -34.431 1.00 80.81 192 THR A N 1
ATOM 1494 C CA . THR A 1 192 ? 14.961 -11.657 -33.543 1.00 80.81 192 THR A CA 1
ATOM 1495 C C . THR A 1 192 ? 14.464 -10.216 -33.484 1.00 80.81 192 THR A C 1
ATOM 1497 O O . THR A 1 192 ? 13.433 -9.958 -32.867 1.00 80.81 192 THR A O 1
ATOM 1500 N N . SER A 1 193 ? 15.194 -9.269 -34.084 1.00 78.94 193 SER A N 1
ATOM 1501 C CA . SER A 1 193 ? 14.986 -7.816 -33.962 1.00 78.94 193 SER A CA 1
ATOM 1502 C C . SER A 1 193 ? 14.961 -7.291 -32.519 1.00 78.94 193 SER A C 1
ATOM 1504 O O . SER A 1 193 ? 14.560 -6.154 -32.268 1.00 78.94 193 SER A O 1
ATOM 1506 N N . LYS A 1 194 ? 15.445 -8.087 -31.557 1.00 83.62 194 LYS A N 1
ATOM 1507 C CA . LYS A 1 194 ? 15.510 -7.719 -30.140 1.00 83.62 194 LYS A CA 1
ATOM 1508 C C . LYS A 1 194 ? 16.840 -7.071 -29.803 1.00 83.62 194 LYS A C 1
ATOM 1510 O O . LYS A 1 194 ? 17.896 -7.479 -30.288 1.00 83.62 194 LYS A O 1
ATOM 1515 N N . ILE A 1 195 ? 16.809 -6.087 -28.913 1.00 85.00 195 ILE A N 1
ATOM 1516 C CA . ILE A 1 195 ? 18.036 -5.497 -28.370 1.00 85.00 195 ILE A CA 1
ATOM 1517 C C . ILE A 1 195 ? 18.769 -6.532 -27.508 1.00 85.00 195 ILE A C 1
ATOM 1519 O O . ILE A 1 195 ? 18.208 -7.094 -26.570 1.00 85.00 195 ILE A O 1
ATOM 1523 N N . THR A 1 196 ? 20.045 -6.757 -27.816 1.00 86.88 196 THR A N 1
ATOM 1524 C CA . THR A 1 196 ? 20.906 -7.735 -27.130 1.00 86.88 196 THR A CA 1
ATOM 1525 C C . THR A 1 196 ? 22.002 -7.097 -26.293 1.00 86.88 196 THR A C 1
ATOM 1527 O O . THR A 1 196 ? 22.469 -7.707 -25.329 1.00 86.88 196 THR A O 1
ATOM 1530 N N . SER A 1 197 ? 22.418 -5.874 -26.619 1.00 91.38 197 SER A N 1
ATOM 1531 C CA . SER A 1 197 ? 23.395 -5.150 -25.809 1.00 91.38 197 SER A CA 1
ATOM 1532 C C . SER A 1 197 ? 23.289 -3.642 -25.948 1.00 91.38 197 SER A C 1
ATOM 1534 O O . SER A 1 197 ? 22.781 -3.123 -26.940 1.00 91.38 197 SER A O 1
ATOM 1536 N N . MET A 1 198 ? 23.861 -2.946 -24.976 1.00 93.00 198 MET A N 1
ATOM 1537 C CA . MET A 1 198 ? 24.004 -1.505 -24.936 1.00 93.00 198 MET A CA 1
ATOM 1538 C C . MET A 1 198 ? 25.424 -1.126 -24.511 1.00 93.00 198 MET A C 1
ATOM 1540 O O . MET A 1 198 ? 25.977 -1.706 -23.577 1.00 93.00 198 MET A O 1
ATOM 1544 N N . GLN A 1 199 ? 26.004 -0.139 -25.186 1.00 92.31 199 GLN A N 1
ATOM 1545 C CA . GLN A 1 199 ? 27.339 0.381 -24.919 1.00 92.31 199 GLN A CA 1
ATOM 1546 C C . GLN A 1 199 ? 27.286 1.882 -24.631 1.00 92.31 199 GLN A C 1
ATOM 1548 O O . GLN A 1 199 ? 26.633 2.642 -25.349 1.00 92.31 199 GLN A O 1
ATOM 1553 N N . ALA A 1 200 ? 27.991 2.298 -23.586 1.00 90.62 200 ALA A N 1
ATOM 1554 C CA . ALA A 1 200 ? 28.158 3.691 -23.200 1.00 90.62 200 ALA A CA 1
ATOM 1555 C C . ALA A 1 200 ? 29.407 4.323 -23.853 1.00 90.62 200 ALA A C 1
ATOM 1557 O O . ALA A 1 200 ? 30.303 3.597 -24.296 1.00 90.62 200 ALA A O 1
ATOM 1558 N N . PRO A 1 201 ? 29.505 5.667 -23.911 1.00 86.12 201 PRO A N 1
ATOM 1559 C CA . PRO A 1 201 ? 30.631 6.365 -24.541 1.00 86.12 201 PRO A CA 1
ATOM 1560 C C . PRO A 1 201 ? 31.959 6.143 -23.813 1.00 86.12 201 PRO A C 1
ATOM 1562 O O . PRO A 1 201 ? 33.018 6.199 -24.425 1.00 86.12 201 PRO A O 1
ATOM 1565 N N . ASP A 1 202 ? 31.889 5.853 -22.515 1.00 85.25 202 ASP A N 1
ATOM 1566 C CA . ASP A 1 202 ? 33.026 5.530 -21.650 1.00 85.25 202 ASP A CA 1
ATOM 1567 C C . ASP A 1 202 ? 33.511 4.074 -21.791 1.00 85.25 202 ASP A C 1
ATOM 1569 O O . ASP A 1 202 ? 34.389 3.631 -21.055 1.00 85.25 202 ASP A O 1
ATOM 1573 N N . GLY A 1 203 ? 32.948 3.313 -22.735 1.00 85.31 203 GLY A N 1
ATOM 1574 C CA . GLY A 1 203 ? 33.348 1.938 -23.015 1.00 85.31 203 GLY A CA 1
ATOM 1575 C C . GLY A 1 203 ? 32.668 0.884 -22.142 1.00 85.31 203 GLY A C 1
ATOM 1576 O O . GLY A 1 203 ? 32.899 -0.303 -22.374 1.00 85.31 203 GLY A O 1
ATOM 1577 N N . ARG A 1 204 ? 31.796 1.264 -21.194 1.00 91.06 204 ARG A N 1
ATOM 1578 C CA . ARG A 1 204 ? 30.979 0.293 -20.447 1.00 91.06 204 ARG A CA 1
ATOM 1579 C C . ARG A 1 204 ? 30.021 -0.440 -21.380 1.00 91.06 204 ARG A C 1
ATOM 1581 O O . ARG A 1 204 ? 29.392 0.168 -22.249 1.00 91.06 204 ARG A O 1
ATOM 1588 N N . VAL A 1 205 ? 29.875 -1.746 -21.177 1.00 92.94 205 VAL A N 1
ATOM 1589 C CA . VAL A 1 205 ? 29.001 -2.605 -21.987 1.00 92.94 205 VAL A CA 1
ATOM 1590 C C . VAL A 1 205 ? 28.068 -3.390 -21.082 1.00 92.94 205 VAL A C 1
ATOM 1592 O O . VAL A 1 205 ? 28.508 -4.048 -20.142 1.00 92.94 205 VAL A O 1
ATOM 1595 N N . LEU A 1 206 ? 26.780 -3.368 -21.408 1.00 93.50 206 LEU A N 1
ATOM 1596 C CA . LEU A 1 206 ? 25.754 -4.204 -20.803 1.00 93.50 206 LEU A CA 1
ATOM 1597 C C . LEU A 1 206 ? 25.135 -5.091 -21.884 1.00 93.50 206 LEU A C 1
ATOM 1599 O O . LEU A 1 206 ? 24.665 -4.585 -22.899 1.00 93.50 206 LEU A O 1
ATOM 1603 N N . ARG A 1 207 ? 25.113 -6.408 -21.684 1.00 93.50 207 ARG A N 1
ATOM 1604 C CA . ARG A 1 207 ? 24.508 -7.355 -22.633 1.00 93.50 207 ARG A CA 1
ATOM 1605 C C . ARG A 1 207 ? 23.620 -8.376 -21.944 1.00 93.50 207 ARG A C 1
ATOM 1607 O O . ARG A 1 207 ? 23.884 -8.763 -20.807 1.00 93.50 207 ARG A O 1
ATOM 1614 N N . CYS A 1 208 ? 22.613 -8.849 -22.664 1.00 90.69 208 CYS A N 1
ATOM 1615 C CA . CYS A 1 208 ? 21.826 -10.009 -22.272 1.00 90.69 208 CYS A CA 1
ATOM 1616 C C . CYS A 1 208 ? 22.687 -11.275 -22.402 1.00 90.69 208 CYS A C 1
ATOM 1618 O O . CYS A 1 208 ? 23.467 -11.417 -23.348 1.00 90.69 208 CYS A O 1
ATOM 1620 N N . SER A 1 209 ? 22.569 -12.190 -21.445 1.00 87.94 209 SER A N 1
ATOM 1621 C CA . SER A 1 209 ? 23.207 -13.501 -21.526 1.00 87.94 209 SER A CA 1
ATOM 1622 C C . SER A 1 209 ? 22.505 -14.350 -22.585 1.00 87.94 209 SER A C 1
ATOM 1624 O O . SER A 1 209 ? 21.280 -14.418 -22.623 1.00 87.94 209 SER A O 1
ATOM 1626 N N . THR A 1 210 ? 23.279 -15.012 -23.443 1.00 85.31 210 THR A N 1
ATOM 1627 C CA . THR A 1 210 ? 22.750 -15.939 -24.456 1.00 85.31 210 THR A CA 1
ATOM 1628 C C . THR A 1 210 ? 22.517 -17.342 -23.901 1.00 85.31 210 THR A C 1
ATOM 1630 O O . THR A 1 210 ? 21.770 -18.113 -24.490 1.00 85.31 210 THR A O 1
ATOM 1633 N N . SER A 1 211 ? 23.150 -17.684 -22.775 1.00 84.38 211 SER A N 1
ATOM 1634 C CA . SER A 1 211 ? 23.092 -19.018 -22.165 1.00 84.38 211 SER A CA 1
ATOM 1635 C C . SER A 1 211 ? 22.055 -19.139 -21.051 1.00 84.38 211 SER A C 1
ATOM 1637 O O . SER A 1 211 ? 21.694 -20.244 -20.661 1.00 84.38 211 SER A O 1
ATOM 1639 N N . THR A 1 212 ? 21.622 -18.018 -20.473 1.00 85.06 212 THR A N 1
ATOM 1640 C CA . THR A 1 212 ? 20.776 -18.010 -19.275 1.00 85.06 212 THR A CA 1
ATOM 1641 C C . THR A 1 212 ? 19.732 -16.913 -19.404 1.00 85.06 212 THR A C 1
ATOM 1643 O O . THR A 1 212 ? 20.084 -15.743 -19.554 1.00 85.06 212 THR A O 1
ATOM 1646 N N . ALA A 1 213 ? 18.455 -17.292 -19.345 1.00 84.88 213 ALA A N 1
ATOM 1647 C CA . ALA A 1 213 ? 17.345 -16.349 -19.418 1.00 84.88 213 ALA A CA 1
ATOM 1648 C C . ALA A 1 213 ? 17.389 -15.347 -18.251 1.00 84.88 213 ALA A C 1
ATOM 1650 O O . ALA A 1 213 ? 17.789 -15.695 -17.142 1.00 84.88 213 ALA A O 1
ATOM 1651 N N . ASP A 1 214 ? 17.001 -14.097 -18.523 1.00 86.38 214 ASP A N 1
ATOM 1652 C CA . ASP A 1 214 ? 16.955 -12.989 -17.554 1.00 86.38 214 ASP A CA 1
ATOM 1653 C C . ASP A 1 214 ? 18.276 -12.677 -16.820 1.00 86.38 214 ASP A C 1
ATOM 1655 O O . ASP A 1 214 ? 18.285 -11.937 -15.832 1.00 86.38 214 ASP A O 1
ATOM 1659 N N . GLN A 1 215 ? 19.406 -13.183 -17.322 1.00 92.06 215 GLN A N 1
ATOM 1660 C CA . GLN A 1 215 ? 20.739 -12.826 -16.851 1.00 92.06 215 GLN A CA 1
ATOM 1661 C C . GLN A 1 215 ? 21.361 -11.748 -17.742 1.00 92.06 215 GLN A C 1
ATOM 1663 O O . GLN A 1 215 ? 21.289 -11.795 -18.971 1.00 92.06 215 GLN A O 1
ATOM 1668 N N . PHE A 1 216 ? 22.053 -10.812 -17.107 1.00 93.38 216 PHE A N 1
ATOM 1669 C CA . PHE A 1 216 ? 22.769 -9.711 -17.728 1.00 93.38 216 PHE A CA 1
ATOM 1670 C C . PHE A 1 216 ? 24.249 -9.782 -17.376 1.00 93.38 216 PHE A C 1
ATOM 1672 O O . PHE A 1 216 ? 24.645 -10.247 -16.305 1.00 93.38 216 PHE A O 1
ATOM 1679 N N . ILE A 1 217 ? 25.074 -9.329 -18.313 1.00 93.69 217 ILE A N 1
ATOM 1680 C CA . ILE A 1 217 ? 26.525 -9.301 -18.198 1.00 93.69 217 ILE A CA 1
ATOM 1681 C C . ILE A 1 217 ? 26.968 -7.856 -18.398 1.00 93.69 217 ILE A C 1
ATOM 1683 O O . ILE A 1 217 ? 26.752 -7.281 -19.465 1.00 93.69 217 ILE A O 1
ATOM 1687 N N . PHE A 1 218 ? 27.592 -7.285 -17.377 1.00 93.50 218 PHE A N 1
ATOM 1688 C CA . PHE A 1 218 ? 28.122 -5.930 -17.374 1.00 93.50 218 PHE A CA 1
ATOM 1689 C C . PHE A 1 218 ? 29.647 -5.952 -17.357 1.00 93.50 218 PHE A C 1
ATOM 1691 O O . PHE A 1 218 ? 30.257 -6.738 -16.639 1.00 93.50 218 PHE A O 1
ATOM 1698 N N . THR A 1 219 ? 30.269 -5.109 -18.172 1.00 92.12 219 THR A N 1
ATOM 1699 C CA . THR A 1 219 ? 31.726 -4.954 -18.244 1.00 92.12 219 THR A CA 1
ATOM 1700 C C . THR A 1 219 ? 32.068 -3.479 -18.145 1.00 92.12 219 THR A C 1
ATOM 1702 O O . THR A 1 219 ? 31.468 -2.657 -18.842 1.00 92.12 219 THR A O 1
ATOM 1705 N N . ASP A 1 220 ? 33.035 -3.160 -17.289 1.00 90.50 220 ASP A N 1
ATOM 1706 C CA . ASP A 1 220 ? 33.448 -1.792 -17.004 1.00 90.50 220 ASP A CA 1
ATOM 1707 C C . ASP A 1 220 ? 34.976 -1.656 -17.061 1.00 90.50 220 ASP A C 1
ATOM 1709 O O . ASP A 1 220 ? 35.652 -1.878 -16.050 1.00 90.50 220 ASP A O 1
ATOM 1713 N N . PRO A 1 221 ? 35.522 -1.241 -18.219 1.00 84.19 221 PRO A N 1
ATOM 1714 C CA . PRO A 1 221 ? 36.965 -1.135 -18.428 1.00 84.19 221 PRO A CA 1
ATOM 1715 C C . PRO A 1 221 ? 37.680 -0.207 -17.439 1.00 84.19 221 PRO A C 1
ATOM 1717 O O . PRO A 1 221 ? 38.891 -0.311 -17.281 1.00 84.19 221 PRO A O 1
ATOM 1720 N N . SER A 1 222 ? 36.952 0.703 -16.781 1.00 79.81 222 SER A N 1
ATOM 1721 C CA . SER A 1 222 ? 37.538 1.713 -15.893 1.00 79.81 222 SER A CA 1
ATOM 1722 C C . SER A 1 222 ? 37.814 1.223 -14.468 1.00 79.81 222 SER A C 1
ATOM 1724 O O . SER A 1 222 ? 38.536 1.893 -13.736 1.00 79.81 222 SER A O 1
ATOM 1726 N N . ILE A 1 223 ? 37.260 0.074 -14.059 1.00 75.19 223 ILE A N 1
ATOM 1727 C CA . ILE A 1 223 ? 37.474 -0.486 -12.710 1.00 75.19 223 ILE A CA 1
ATOM 1728 C C . ILE A 1 223 ? 38.032 -1.902 -12.783 1.00 75.19 223 ILE A C 1
ATOM 1730 O O . ILE A 1 223 ? 38.951 -2.232 -12.034 1.00 75.19 223 ILE A O 1
ATOM 1734 N N . ARG A 1 224 ? 37.458 -2.766 -13.631 1.00 67.12 224 ARG A N 1
ATOM 1735 C CA . ARG A 1 224 ? 37.860 -4.174 -13.740 1.00 67.12 224 ARG A CA 1
ATOM 1736 C C . ARG A 1 224 ? 37.660 -4.681 -15.160 1.00 67.12 224 ARG A C 1
ATOM 1738 O O . ARG A 1 224 ? 36.599 -4.506 -15.747 1.00 67.12 224 ARG A O 1
ATOM 1745 N N . SER A 1 225 ? 38.647 -5.412 -15.663 1.00 69.75 225 SER A N 1
ATOM 1746 C CA . SER A 1 225 ? 38.538 -6.158 -16.922 1.00 69.75 225 SER A CA 1
ATOM 1747 C C . SER A 1 225 ? 37.502 -7.290 -16.847 1.00 69.75 225 SER A C 1
ATOM 1749 O O . SER A 1 225 ? 37.030 -7.770 -17.876 1.00 69.75 225 SER A O 1
ATOM 1751 N N . ASP A 1 226 ? 37.149 -7.714 -15.630 1.00 78.81 226 ASP A N 1
ATOM 1752 C CA . ASP A 1 226 ? 36.265 -8.847 -15.383 1.00 78.81 226 ASP A CA 1
ATOM 1753 C C . ASP A 1 226 ? 34.789 -8.485 -15.560 1.00 78.81 226 ASP A C 1
ATOM 1755 O O . ASP A 1 226 ? 34.277 -7.506 -15.010 1.00 78.81 226 ASP A O 1
ATOM 1759 N N . SER A 1 227 ? 34.072 -9.337 -16.292 1.00 85.12 227 SER A N 1
ATOM 1760 C CA . SER A 1 227 ? 32.636 -9.186 -16.501 1.00 85.12 227 SER A CA 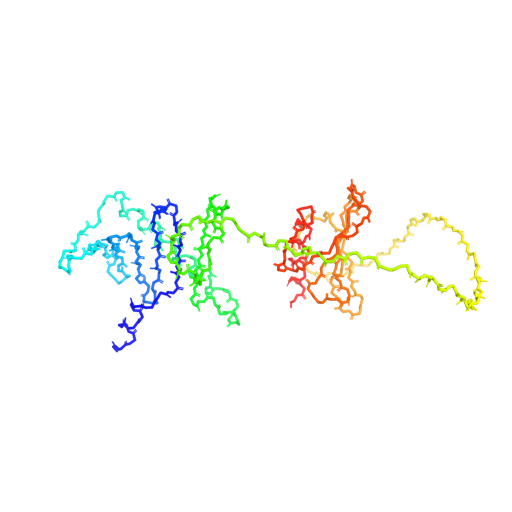1
ATOM 1761 C C . SER A 1 227 ? 31.840 -9.583 -15.254 1.00 85.12 227 SER A C 1
ATOM 1763 O O . SER A 1 227 ? 31.986 -10.698 -14.751 1.00 85.12 227 SER A O 1
ATOM 1765 N N . GLN A 1 228 ? 30.932 -8.720 -14.807 1.00 89.44 228 GLN A N 1
ATOM 1766 C CA . GLN A 1 228 ? 29.999 -8.991 -13.717 1.00 89.44 228 GLN A CA 1
ATOM 1767 C C . GLN A 1 228 ? 28.679 -9.534 -14.261 1.00 89.44 228 GLN A C 1
ATOM 1769 O O . GLN A 1 228 ? 28.102 -8.970 -15.190 1.00 89.44 228 GLN A O 1
ATOM 1774 N N . ARG A 1 229 ? 28.183 -10.623 -13.671 1.00 92.06 229 ARG A N 1
ATOM 1775 C CA . ARG A 1 229 ? 26.908 -11.244 -14.048 1.00 92.06 229 ARG A CA 1
ATOM 1776 C C . ARG A 1 229 ? 25.873 -11.030 -12.959 1.00 92.06 229 ARG A C 1
ATOM 1778 O O . ARG A 1 229 ? 26.178 -11.207 -11.784 1.00 92.06 229 ARG A O 1
ATOM 1785 N N . PHE A 1 230 ? 24.654 -10.688 -13.350 1.00 92.06 230 PHE A N 1
ATOM 1786 C CA . PHE A 1 230 ? 23.537 -10.514 -12.426 1.00 92.06 230 PHE A CA 1
ATOM 1787 C C . PHE A 1 230 ? 22.212 -10.842 -13.111 1.00 92.06 230 PHE A C 1
ATOM 1789 O O . PHE A 1 230 ? 22.108 -10.799 -14.334 1.00 92.06 230 PHE A O 1
ATOM 1796 N N . ASN A 1 231 ? 21.198 -11.188 -12.324 1.00 91.44 231 ASN A N 1
ATOM 1797 C CA . ASN A 1 231 ? 19.864 -11.502 -12.835 1.00 91.44 231 ASN A CA 1
ATOM 1798 C C . ASN A 1 231 ? 18.950 -10.278 -12.760 1.00 91.44 231 ASN A C 1
ATOM 1800 O O . ASN A 1 231 ? 19.157 -9.406 -11.916 1.00 91.44 231 ASN A O 1
ATOM 1804 N N . ARG A 1 232 ? 17.894 -10.256 -13.581 1.00 85.81 232 ARG A N 1
ATOM 1805 C CA . ARG A 1 232 ? 16.908 -9.164 -13.654 1.00 85.81 232 ARG A CA 1
ATOM 1806 C C . ARG A 1 232 ? 16.314 -8.764 -12.298 1.00 85.81 232 ARG A C 1
ATOM 1808 O O . ARG A 1 232 ? 16.074 -7.588 -12.064 1.00 85.81 232 ARG A O 1
ATOM 1815 N N . ILE A 1 233 ? 16.063 -9.752 -11.438 1.00 85.06 233 ILE A N 1
ATOM 1816 C CA . ILE A 1 233 ? 15.429 -9.603 -10.112 1.00 85.06 233 ILE A CA 1
ATOM 1817 C C . ILE A 1 233 ? 16.496 -9.586 -8.991 1.00 85.06 233 ILE A C 1
ATOM 1819 O O . ILE A 1 233 ? 16.189 -9.492 -7.807 1.00 85.06 233 ILE A O 1
ATOM 1823 N N . GLY A 1 234 ? 17.776 -9.712 -9.350 1.00 82.75 234 GLY A N 1
ATOM 1824 C CA . GLY A 1 234 ? 18.885 -9.783 -8.406 1.00 82.75 234 GLY A CA 1
ATOM 1825 C C . GLY A 1 234 ? 19.478 -8.420 -8.053 1.00 82.75 234 GLY A C 1
ATOM 1826 O O . GLY A 1 234 ? 19.025 -7.366 -8.494 1.00 82.75 234 GLY A O 1
ATOM 1827 N N . ARG A 1 235 ? 20.561 -8.451 -7.272 1.00 87.31 235 ARG A N 1
ATOM 1828 C CA . ARG A 1 235 ? 21.359 -7.259 -6.976 1.00 87.31 235 ARG A CA 1
ATOM 1829 C C . ARG A 1 235 ? 22.076 -6.788 -8.245 1.00 87.31 235 ARG A C 1
ATOM 1831 O O . ARG A 1 235 ? 22.991 -7.458 -8.722 1.00 87.31 235 ARG A O 1
ATOM 1838 N N . VAL A 1 236 ? 21.667 -5.635 -8.765 1.00 89.00 236 VAL A N 1
ATOM 1839 C CA . VAL A 1 236 ? 22.292 -4.984 -9.925 1.00 89.00 236 VAL A CA 1
ATOM 1840 C C . VAL A 1 236 ? 23.549 -4.228 -9.470 1.00 89.00 236 VAL A C 1
ATOM 1842 O O . VAL A 1 236 ? 23.495 -3.531 -8.453 1.00 89.00 236 VAL A O 1
ATOM 1845 N N . PRO A 1 237 ? 24.691 -4.347 -10.175 1.00 88.69 237 PRO A N 1
ATOM 1846 C CA . PRO A 1 237 ? 25.863 -3.525 -9.903 1.00 88.69 237 PRO A CA 1
ATOM 1847 C C . PRO A 1 237 ? 25.538 -2.037 -10.027 1.00 88.69 237 PRO A C 1
ATOM 1849 O O . PRO A 1 237 ? 24.951 -1.613 -11.017 1.00 88.69 237 PRO A O 1
ATOM 1852 N N . GLU A 1 238 ? 25.973 -1.231 -9.063 1.00 86.44 238 GLU A N 1
ATOM 1853 C CA . GLU A 1 238 ? 25.605 0.188 -8.960 1.00 86.44 238 GLU A CA 1
ATOM 1854 C C . GLU A 1 238 ? 25.911 0.988 -10.238 1.00 86.44 238 GLU A C 1
ATOM 1856 O O . GLU A 1 238 ? 25.075 1.742 -10.732 1.00 86.44 238 GLU A O 1
ATOM 1861 N N . ARG A 1 239 ? 27.075 0.740 -10.855 1.00 85.81 239 ARG A N 1
ATOM 1862 C CA . ARG A 1 239 ? 27.480 1.389 -12.117 1.00 85.81 239 ARG A CA 1
ATOM 1863 C C . ARG A 1 239 ? 26.757 0.859 -13.354 1.00 85.81 239 ARG A C 1
ATOM 1865 O O . ARG A 1 239 ? 26.839 1.483 -14.414 1.00 85.81 239 ARG A O 1
ATOM 1872 N N . ALA A 1 240 ? 26.074 -0.276 -13.230 1.00 88.81 240 ALA A N 1
ATOM 1873 C CA . ALA A 1 240 ? 25.245 -0.860 -14.273 1.00 88.81 240 ALA A CA 1
ATOM 1874 C C . ALA A 1 240 ? 23.779 -0.418 -14.163 1.00 88.81 240 ALA A C 1
ATOM 1876 O O . ALA A 1 240 ? 23.071 -0.523 -15.157 1.00 88.81 240 ALA A O 1
ATOM 1877 N N . THR A 1 241 ? 23.321 0.094 -13.012 1.00 89.88 241 THR A N 1
ATOM 1878 C CA . THR A 1 241 ? 21.907 0.420 -12.741 1.00 89.88 241 THR A CA 1
ATOM 1879 C C . THR A 1 241 ? 21.301 1.378 -13.768 1.00 89.88 241 THR A C 1
ATOM 1881 O O . THR A 1 241 ? 20.241 1.094 -14.320 1.00 89.88 241 THR A O 1
ATOM 1884 N N . GLU A 1 242 ? 21.992 2.477 -14.089 1.00 90.56 242 GLU A N 1
ATOM 1885 C CA . GLU A 1 242 ? 21.538 3.448 -15.102 1.00 90.56 242 GLU A CA 1
ATOM 1886 C C . GLU A 1 242 ? 21.369 2.778 -16.477 1.00 90.56 242 GLU A C 1
ATOM 1888 O O . GLU A 1 242 ? 20.343 2.926 -17.148 1.00 90.56 242 GLU A O 1
ATOM 1893 N N . MET A 1 243 ? 22.371 1.989 -16.878 1.00 91.06 243 MET A N 1
ATOM 1894 C CA . MET A 1 243 ? 22.354 1.281 -18.153 1.00 91.06 243 MET A CA 1
ATOM 1895 C C . MET A 1 243 ? 21.273 0.192 -18.180 1.00 91.06 243 MET A C 1
ATOM 1897 O O . MET A 1 243 ? 20.612 -0.027 -19.191 1.00 91.06 243 MET A O 1
ATOM 1901 N N . PHE A 1 244 ? 21.075 -0.492 -17.063 1.00 91.69 244 PHE A N 1
ATOM 1902 C CA . PHE A 1 244 ? 20.113 -1.569 -16.932 1.00 91.69 244 PHE A CA 1
ATOM 1903 C C . PHE A 1 244 ? 18.676 -1.070 -17.072 1.00 91.69 244 PHE A C 1
ATOM 1905 O O . PHE A 1 244 ? 17.930 -1.627 -17.875 1.00 91.69 244 PHE A O 1
ATOM 1912 N N . ASN A 1 245 ? 18.320 0.019 -16.389 1.00 90.06 245 ASN A N 1
ATOM 1913 C CA . ASN A 1 245 ? 16.990 0.621 -16.505 1.00 90.06 245 ASN A CA 1
ATOM 1914 C C . ASN A 1 245 ? 16.719 1.091 -17.942 1.00 90.06 245 ASN A C 1
ATOM 1916 O O . ASN A 1 245 ? 15.701 0.733 -18.524 1.00 90.06 245 ASN A O 1
ATOM 1920 N N . THR A 1 246 ? 17.691 1.771 -18.562 1.00 89.06 246 THR A N 1
ATOM 1921 C CA . THR A 1 246 ? 17.576 2.231 -19.957 1.00 89.06 246 THR A CA 1
ATOM 1922 C C . THR A 1 246 ? 17.389 1.065 -20.937 1.00 89.06 246 THR A C 1
ATOM 1924 O O . THR A 1 246 ? 16.582 1.136 -21.865 1.00 89.06 246 THR A O 1
ATOM 1927 N N . LEU A 1 247 ? 18.131 -0.031 -20.742 1.00 87.50 247 LEU A N 1
ATOM 1928 C CA . LEU A 1 247 ? 18.019 -1.227 -21.574 1.00 87.50 247 LEU A CA 1
ATOM 1929 C C . LEU A 1 247 ? 16.652 -1.905 -21.397 1.00 87.50 247 LEU A C 1
ATOM 1931 O O . LEU A 1 247 ? 16.053 -2.320 -22.388 1.00 87.50 247 LEU A O 1
ATOM 1935 N N . LEU A 1 248 ? 16.145 -1.998 -20.164 1.00 88.19 248 LEU A N 1
ATOM 1936 C CA . LEU A 1 248 ? 14.829 -2.573 -19.884 1.00 88.19 248 LEU A CA 1
ATOM 1937 C C . LEU A 1 248 ? 13.692 -1.746 -20.482 1.00 88.19 248 LEU A C 1
ATOM 1939 O O . LEU A 1 248 ? 12.811 -2.326 -21.116 1.00 88.19 248 LEU A O 1
ATOM 1943 N N . ASP A 1 249 ? 13.734 -0.423 -20.339 1.00 86.56 249 ASP A N 1
ATOM 1944 C CA . ASP A 1 249 ? 12.740 0.472 -20.937 1.00 86.56 249 ASP A CA 1
ATOM 1945 C C . ASP A 1 249 ? 12.699 0.287 -22.454 1.00 86.56 249 ASP A C 1
ATOM 1947 O O . ASP A 1 249 ? 11.629 0.147 -23.054 1.00 86.56 249 ASP A O 1
ATOM 1951 N N . ARG A 1 250 ? 13.873 0.174 -23.086 1.00 83.12 250 ARG A N 1
ATOM 1952 C CA . ARG A 1 250 ? 13.957 -0.028 -24.533 1.00 83.12 250 ARG A CA 1
ATOM 1953 C C . ARG A 1 250 ? 13.465 -1.406 -24.974 1.00 83.12 250 ARG A C 1
ATOM 1955 O O . ARG A 1 250 ? 12.779 -1.487 -25.987 1.00 83.12 250 ARG A O 1
ATOM 1962 N N . ILE A 1 251 ? 13.757 -2.467 -24.219 1.00 82.94 251 ILE A N 1
ATOM 1963 C CA . ILE A 1 251 ? 13.227 -3.817 -24.480 1.00 82.94 251 ILE A CA 1
ATOM 1964 C C . ILE A 1 251 ? 11.699 -3.844 -24.330 1.00 82.94 251 ILE A C 1
ATOM 1966 O O . ILE A 1 251 ? 11.023 -4.490 -25.127 1.00 82.94 251 ILE A O 1
ATOM 1970 N N . ASN A 1 252 ? 11.146 -3.142 -23.338 1.00 80.56 252 ASN A N 1
ATOM 1971 C CA . ASN A 1 252 ? 9.699 -3.069 -23.126 1.00 80.56 252 ASN A CA 1
ATOM 1972 C C . ASN A 1 252 ? 8.993 -2.258 -24.222 1.00 80.56 252 ASN A C 1
ATOM 1974 O O . ASN A 1 252 ? 7.884 -2.607 -24.597 1.00 80.56 252 ASN A O 1
ATOM 1978 N N . THR A 1 253 ? 9.646 -1.230 -24.772 1.00 77.44 253 THR A N 1
ATOM 1979 C CA . THR A 1 253 ? 9.102 -0.427 -25.887 1.00 77.44 253 THR A CA 1
ATOM 1980 C C . THR A 1 253 ? 9.074 -1.199 -27.218 1.00 77.44 253 THR A C 1
ATOM 1982 O O . THR A 1 253 ? 8.400 -0.787 -28.153 1.00 77.44 253 THR A O 1
ATOM 1985 N N . GLN A 1 254 ? 9.820 -2.306 -27.334 1.00 66.44 254 GLN A N 1
ATOM 1986 C CA . GLN A 1 254 ? 9.832 -3.170 -28.525 1.00 66.44 254 GLN A CA 1
ATOM 1987 C C . GLN A 1 254 ? 8.780 -4.296 -28.495 1.00 66.44 254 GLN A C 1
ATOM 1989 O O . GLN A 1 254 ? 8.735 -5.086 -29.439 1.00 66.44 254 GLN A O 1
ATOM 1994 N N . ARG A 1 255 ? 7.995 -4.423 -27.417 1.00 56.06 255 ARG A N 1
ATOM 1995 C CA . ARG A 1 255 ? 6.879 -5.378 -27.324 1.00 56.06 255 ARG A CA 1
ATOM 1996 C C . ARG A 1 255 ? 5.586 -4.747 -27.807 1.00 56.06 255 ARG A C 1
ATOM 1998 O O . ARG A 1 255 ? 4.802 -5.507 -28.410 1.00 56.06 255 ARG A O 1
#

pLDDT: mean 73.4, std 23.71, range [31.36, 98.19]

Secondary structure (DSSP, 8-state):
--HHHHHTTSEEEEEES-TT-TTSEEEEETTS-EEEEETTEEEEE-TTT--EEEEETT-TT-EEEP-HHHHHHHHHHHHHHHHHHHHHHTS-TTS---SEEEE-STT-SS-----S-------------------------------------------------------------------SEEEE-TTT--EEEEE-TTS-EEEE-SSSTTEEEEEETTTEEEEEEEETTS---HHHHHHHHHHHHHHHHT-

InterPro domains:
  IPR040734 Zyg-1, polo box domain 2 [PF18544] (9-107)
  IPR047108 Plk4-like, second cryptic polo-box domain superfamily [G3DSA:3.30.1120.130] (11-110)

Foldseek 3Di:
DPVLVVQVVAFWEKEACDVLRNQWIWTQTSNRWIWTDHPFKIWIQDPPPRFIWIGGPPCNPDTHGDDDPNSVSVVVVSVVVVVVVVVQVPDPPVDDPTDDYDYDDDPPPDDPPPDPPDDDDDDDDDDDDDDDDDDDDDDDDDDDDDDDDDDDDDDDDDDDDDDDDDDDDDDDDDDDDDDDDPQWDWDADPVPRATAKIAGPQGWIKGDDPVDPQKIWIAHPVPDRDIDIDGNPGDDDPVCVVVSVVNVVVRVVVD

Organism: Caenorhabditis remanei (NCBI:txid31234)

Sequence (255 aa):
MIVSNIASKVAKITFRRPSQFPEAHAQLMENGDLRIKFPRSVIVRKKDNGEVYNCIDGQSKNREVVSGSKLIKVNEVYSYLTQFEKCLHGMDNRMICFPIVFSAGPEVAGASNNSPSSMLPSTSQVSRFPFSNISSNQQSLVPHSAPFLTKPISSRTSSTFNTQRRVSTDENRAPVAIQSNNKYKFKIDPATSKITSMQAPDGRVLRCSTSTADQFIFTDPSIRSDSQRFNRIGRVPERATEMFNTLLDRINTQR

Radius of gyration: 30.92 Å; chains: 1; bounding box: 78×60×77 Å